Protein 4JE1 (pdb70)

Organism: Burkholderia cenocepacia (strain ATCC BAA-245 / DSM 16553 / LMG 16656 / NCTC 13227 / J2315 / CF5610) (NCBI:txid216591)

Foldseek 3Di:
DDDDDDDFDAAAEVNHGFDWAADADDFQDFADWDWWAWLVRHTDIVVNLAQAKEKEFFAADQQDQDDDPVLLVLQQLQLPDPRYEYEYEKQDDSVRVVRRNSCPPPVRHIYTHCPVVFCVNQNHNRQQTCDDPSHRMGAGKIWIAHNRRGTRDIDRDRYRPDDDPSVVRSVSVD/DAAAAVNHGFDWAADADDFQDFADWDFWAWLVRHTDILVNLAPAKEKEFFAQDLQDPDHPVVLLVLQQLQQPFPRYAYEYEKQDHSVSVCPRPSAPPHPRYIYTHPPVVFCVNQNSRRQQTCDDPSHRMGAGKIWIAGNRRGTQDIDRDRYRPDDDPSVVNSVSRD

Sequence (340 aa):
AHHHHHHMSKVTLGGNPIDLLAGTFPAVGAQAADFKLVGKDLADLSLASFAGKRKVLNIVVPSLDTPTCATSTRKFNEAASSSSLDNTVVIVVVSADLPFAATRFCTTEGLANVVTASTFRTGRAFANAYGVDVTSGPLNGLTARRAVVVLDAQQDKVIHAELVGEIKDEPNYDAALAALKSKVTLGGNPIDLAGTFPAVGAQAADFKLVGKDLADLSLASFAGKRKVLNIVPSLDTPTCCATSSTTRKFNEEAASSSLDDNTVVIVVSADLPFAATRFCTTEGLANVVTASTFRTGRAFANAYGVDVTSGPLNGLTARAVVVLDAQDKVIHAELVGEIKDEPNYYDAALAALK

B-factor: mean 12.32, std 7.04, range [5.53, 47.92]

CATH classification: 3.40.30.10

Structure (mmCIF, N/CA/C/O backbone):
data_4JE1
#
_entry.id   4JE1
#
_cell.length_a   38.910
_cell.length_b   44.290
_cell.length_c   53.080
_cell.angle_alpha   88.13
_cell.angle_beta   101.34
_cell.angle_gamma   115.10
#
_symmetry.space_group_name_H-M   'P 1'
#
loop_
_entity.id
_entity.type
_entity.pdbx_description
1 polymer 'Probable thiol peroxidase'
2 non-polymer 1,2-ETHANEDIOL
3 water water
#
loop_
_atom_site.group_PDB
_atom_site.id
_atom_site.type_symbol
_atom_site.label_atom_id
_atom_site.label_alt_id
_atom_site.label_comp_id
_atom_site.label_asym_id
_atom_site.label_entity_id
_atom_site.label_seq_id
_atom_site.pdbx_PDB_ins_code
_atom_site.Cartn_x
_atom_site.Cartn_y
_atom_site.Cartn_z
_atom_site.occupancy
_atom_site.B_iso_or_equiv
_atom_site.auth_seq_id
_atom_site.auth_comp_id
_atom_site.auth_asym_id
_atom_site.auth_atom_id
_atom_site.pdbx_PDB_model_num
ATOM 1 N N . ALA A 1 2 ? 13.693 -49.706 -42.513 1.00 25.29 -6 ALA A N 1
ATOM 2 C CA . ALA A 1 2 ? 12.493 -49.191 -41.795 1.00 23.30 -6 ALA A CA 1
ATOM 3 C C . ALA A 1 2 ? 12.350 -47.690 -41.990 1.00 22.13 -6 ALA A C 1
ATOM 4 O O . ALA A 1 2 ? 13.295 -47.007 -42.384 1.00 23.47 -6 ALA A O 1
ATOM 6 N N . HIS A 1 3 ? 11.161 -47.182 -41.691 1.00 20.45 -5 HIS A N 1
ATOM 7 C CA . HIS A 1 3 ? 10.917 -45.753 -41.735 1.00 19.70 -5 HIS A CA 1
ATOM 8 C C . HIS A 1 3 ? 11.266 -45.176 -40.381 1.00 19.29 -5 HIS A C 1
ATOM 9 O O . HIS A 1 3 ? 11.030 -45.821 -39.359 1.00 19.03 -5 HIS A O 1
ATOM 16 N N . HIS A 1 4 ? 11.838 -43.974 -40.395 1.00 19.33 -4 HIS A N 1
ATOM 17 C CA . HIS A 1 4 ? 12.201 -43.260 -39.180 1.00 20.10 -4 HIS A CA 1
ATOM 18 C C . HIS A 1 4 ? 11.438 -41.964 -39.132 1.00 20.57 -4 HIS A C 1
ATOM 19 O O . HIS A 1 4 ? 11.488 -41.177 -40.079 1.00 20.86 -4 HIS A O 1
ATOM 26 N N . HIS A 1 5 ? 10.731 -41.742 -38.032 1.00 20.81 -3 HIS A N 1
ATOM 27 C CA . HIS A 1 5 ? 9.973 -40.513 -37.875 1.00 21.77 -3 HIS A CA 1
ATOM 28 C C . HIS A 1 5 ? 10.926 -39.330 -37.850 1.00 22.22 -3 HIS A C 1
ATOM 29 O O . HIS A 1 5 ? 12.017 -39.423 -37.304 1.00 21.54 -3 HIS A O 1
ATOM 36 N N . HIS A 1 6 ? 10.504 -38.224 -38.457 1.00 22.81 -2 HIS A N 1
ATOM 37 C CA . HIS A 1 6 ? 11.276 -36.989 -38.407 1.00 24.23 -2 HIS A CA 1
ATOM 38 C C . HIS A 1 6 ? 11.305 -36.490 -36.971 1.00 27.00 -2 HIS A C 1
ATOM 39 O O . HIS A 1 6 ? 10.290 -36.512 -36.271 1.00 27.93 -2 HIS A O 1
ATOM 46 N N . HIS A 1 7 ? 12.481 -36.075 -36.524 1.00 29.80 -1 HIS A N 1
ATOM 47 C CA . HIS A 1 7 ? 12.645 -35.600 -35.157 1.00 33.41 -1 HIS A CA 1
ATOM 48 C C . HIS A 1 7 ? 11.925 -34.266 -34.975 1.00 35.30 -1 HIS A C 1
ATOM 49 O O . HIS A 1 7 ? 12.001 -33.394 -35.840 1.00 35.56 -1 HIS A O 1
ATOM 51 N N . HIS A 1 8 ? 11.206 -34.120 -33.863 1.00 37.51 0 HIS A N 1
ATOM 52 C CA . HIS A 1 8 ? 10.711 -32.811 -33.456 1.00 39.55 0 HIS A CA 1
ATOM 53 C C . HIS A 1 8 ? 11.936 -31.966 -33.135 1.00 41.24 0 HIS A C 1
ATOM 54 O O . HIS A 1 8 ? 12.910 -32.474 -32.567 1.00 42.79 0 HIS A O 1
ATOM 56 N N . MET A 1 9 ? 11.902 -30.689 -33.507 1.00 40.94 1 MET A N 1
ATOM 57 C CA . MET A 1 9 ? 13.056 -29.820 -33.303 1.00 41.92 1 MET A CA 1
ATOM 58 C C . MET A 1 9 ? 13.464 -29.832 -31.832 1.00 44.58 1 MET A C 1
ATOM 59 O O . MET A 1 9 ? 12.623 -29.693 -30.936 1.00 46.48 1 MET A O 1
ATOM 64 N N . SER A 1 10 ? 14.759 -30.017 -31.596 1.00 27.46 2 SER A N 1
ATOM 65 C CA . SER A 1 10 ? 15.307 -30.001 -30.248 1.00 25.64 2 SER A CA 1
ATOM 66 C C . SER A 1 10 ? 15.306 -28.568 -29.706 1.00 22.62 2 SER A C 1
ATOM 67 O O . SER A 1 10 ? 15.004 -27.623 -30.437 1.00 23.79 2 SER A O 1
ATOM 69 N N . LYS A 1 11 ? 15.628 -28.425 -28.423 1.00 19.17 3 LYS A N 1
ATOM 70 C CA . LYS A 1 11 ? 15.828 -27.114 -27.804 1.00 16.42 3 LYS A CA 1
ATOM 71 C C . LYS A 1 11 ? 16.838 -26.362 -28.654 1.00 13.69 3 LYS A C 1
ATOM 72 O O . LYS A 1 11 ? 17.759 -26.956 -29.199 1.00 13.85 3 LYS A O 1
ATOM 78 N N . VAL A 1 12 ? 16.632 -25.063 -28.801 1.00 11.04 4 VAL A N 1
ATOM 79 C CA . VAL A 1 12 ? 17.644 -24.173 -29.335 1.00 9.87 4 VAL A CA 1
ATOM 80 C C . VAL A 1 12 ? 18.872 -24.269 -28.435 1.00 8.96 4 VAL A C 1
ATOM 81 O O . VAL A 1 12 ? 18.769 -24.464 -27.220 1.00 8.68 4 VAL A O 1
ATOM 85 N N . THR A 1 13 ? 20.037 -24.115 -29.047 1.00 8.48 5 THR A N 1
ATOM 86 C CA . THR A 1 13 ? 21.274 -24.096 -28.317 1.00 8.13 5 THR A CA 1
ATOM 87 C C . THR A 1 13 ? 21.980 -22.740 -28.445 1.00 7.96 5 THR A C 1
ATOM 88 O O . THR A 1 13 ? 21.792 -22.012 -29.427 1.00 8.01 5 THR A O 1
ATOM 92 N N . LEU A 1 14 ? 22.796 -22.428 -27.437 1.00 7.75 6 LEU A N 1
ATOM 93 C CA . LEU A 1 14 ? 23.697 -21.289 -27.433 1.00 7.93 6 LEU A CA 1
ATOM 94 C C . LEU A 1 14 ? 25.098 -21.834 -27.240 1.00 8.09 6 LEU A C 1
ATOM 95 O O . LEU A 1 14 ? 25.418 -22.381 -26.186 1.00 7.93 6 LEU A O 1
ATOM 100 N N . GLY A 1 15 ? 25.933 -21.700 -28.248 1.00 8.46 7 GLY A N 1
ATOM 101 C CA . GLY A 1 15 ? 27.260 -22.314 -28.201 1.00 8.91 7 GLY A CA 1
ATOM 102 C C . GLY A 1 15 ? 27.219 -23.810 -27.941 1.00 8.94 7 GLY A C 1
ATOM 103 O O . GLY A 1 15 ? 28.104 -24.344 -27.288 1.00 9.55 7 GLY A O 1
ATOM 104 N N . GLY A 1 16 ? 26.179 -24.473 -28.450 1.00 8.58 8 GLY A N 1
ATOM 105 C CA . GLY A 1 16 ? 25.983 -25.906 -28.251 1.00 8.78 8 GLY A CA 1
ATOM 106 C C . GLY A 1 16 ? 25.207 -26.275 -26.997 1.00 8.29 8 GLY A C 1
ATOM 107 O O . GLY A 1 16 ? 24.852 -27.427 -26.804 1.00 8.79 8 GLY A O 1
ATOM 108 N N . ASN A 1 17 ? 24.954 -25.302 -26.123 1.00 7.73 9 ASN A N 1
ATOM 109 C CA . ASN A 1 17 ? 24.285 -25.542 -24.852 1.00 7.63 9 ASN A CA 1
ATOM 110 C C . ASN A 1 17 ? 22.782 -25.370 -24.976 1.00 7.31 9 ASN A C 1
ATOM 111 O O . ASN A 1 17 ? 22.331 -24.299 -25.378 1.00 7.06 9 ASN A O 1
ATOM 116 N N . PRO A 1 18 ? 21.987 -26.385 -24.620 1.00 7.47 10 PRO A N 1
ATOM 117 C CA . PRO A 1 18 ? 20.531 -26.160 -24.630 1.00 7.43 10 PRO A CA 1
ATOM 118 C C . PRO A 1 18 ? 20.107 -24.981 -23.764 1.00 7.44 10 PRO A C 1
ATOM 119 O O . PRO A 1 18 ? 20.653 -24.775 -22.683 1.00 7.71 10 PRO A O 1
ATOM 123 N N . ILE A 1 19 ? 19.134 -24.220 -24.266 1.00 7.38 11 ILE A N 1
ATOM 124 C CA . ILE A 1 19 ? 18.510 -23.116 -23.542 1.00 7.76 11 ILE A CA 1
ATOM 125 C C . ILE A 1 19 ? 17.003 -23.319 -23.549 1.00 8.14 11 ILE A C 1
ATOM 126 O O . ILE A 1 19 ? 16.465 -24.037 -24.376 1.00 8.10 11 ILE A O 1
ATOM 131 N N . ASP A 1 20 ? 16.332 -22.659 -22.628 1.00 8.45 12 ASP A N 1
ATOM 132 C CA . ASP A 1 20 ? 14.879 -22.771 -22.505 1.00 8.64 12 ASP A CA 1
ATOM 133 C C . ASP A 1 20 ? 14.203 -21.586 -23.199 1.00 8.43 12 ASP A C 1
ATOM 134 O O . ASP A 1 20 ? 14.583 -20.435 -22.992 1.00 8.04 12 ASP A O 1
ATOM 139 N N . LEU A 1 21 ? 13.196 -21.892 -24.011 1.00 8.57 13 LEU A N 1
ATOM 140 C CA A LEU A 1 21 ? 12.348 -20.899 -24.673 0.50 8.58 13 LEU A CA 1
ATOM 141 C CA B LEU A 1 21 ? 12.366 -20.883 -24.671 0.50 8.54 13 LEU A CA 1
ATOM 142 C C . LEU A 1 21 ? 10.921 -21.078 -24.232 1.00 8.76 13 LEU A C 1
ATOM 143 O O . LEU A 1 21 ? 10.442 -22.213 -24.164 1.00 9.60 13 LEU A O 1
ATOM 152 N N . ALA A 1 22 ? 10.230 -19.974 -23.974 1.00 8.55 14 ALA A N 1
ATOM 153 C CA . ALA A 1 22 ? 8.802 -19.996 -23.654 1.00 8.64 14 ALA A CA 1
ATOM 154 C C . ALA A 1 22 ? 7.975 -19.526 -24.850 1.00 8.67 14 ALA A C 1
ATOM 155 O O . ALA A 1 22 ? 8.435 -18.743 -25.692 1.00 8.38 14 ALA A O 1
ATOM 157 N N . GLY A 1 23 ? 6.730 -19.983 -24.890 1.00 9.01 15 GLY A N 1
ATOM 158 C CA . GLY A 1 23 ? 5.814 -19.667 -25.971 1.00 9.22 15 GLY A CA 1
ATOM 159 C C . GLY A 1 23 ? 5.909 -20.663 -27.113 1.00 9.56 15 GLY A C 1
ATOM 160 O O . GLY A 1 23 ? 6.790 -21.536 -27.143 1.00 9.90 15 GLY A O 1
ATOM 161 N N . THR A 1 24 ? 5.022 -20.504 -28.082 1.00 9.89 16 THR A N 1
ATOM 162 C CA . THR A 1 24 ? 4.943 -21.401 -29.224 1.00 10.32 16 THR A CA 1
ATOM 163 C C . THR A 1 24 ? 5.328 -20.649 -30.495 1.00 9.85 16 THR A C 1
ATOM 164 O O . THR A 1 24 ? 4.758 -19.619 -30.823 1.00 9.76 16 THR A O 1
ATOM 168 N N . PHE A 1 25 ? 6.332 -21.164 -31.189 1.00 9.51 17 PHE A N 1
ATOM 169 C CA . PHE A 1 25 ? 6.856 -20.544 -32.396 1.00 9.33 17 PHE A CA 1
ATOM 170 C C . PHE A 1 25 ? 5.824 -20.726 -33.500 1.00 9.81 17 PHE A C 1
ATOM 171 O O . PHE A 1 25 ? 5.247 -21.806 -33.603 1.00 10.38 17 PHE A O 1
ATOM 179 N N . PRO A 1 26 ? 5.596 -19.687 -34.324 1.00 9.93 18 PRO A N 1
ATOM 180 C CA . PRO A 1 26 ? 4.495 -19.787 -35.298 1.00 10.33 18 PRO A CA 1
ATOM 181 C C . PRO A 1 26 ? 4.772 -20.765 -36.427 1.00 10.47 18 PRO A C 1
ATOM 182 O O . PRO A 1 26 ? 5.920 -20.924 -36.837 1.00 10.21 18 PRO A O 1
ATOM 186 N N . ALA A 1 27 ? 3.712 -21.392 -36.929 1.00 10.88 19 ALA A N 1
ATOM 187 C CA . ALA A 1 27 ? 3.804 -22.266 -38.094 1.00 11.01 19 ALA A CA 1
ATOM 188 C C . ALA A 1 27 ? 3.373 -21.548 -39.358 1.00 10.97 19 ALA A C 1
ATOM 189 O O . ALA A 1 27 ? 2.524 -20.677 -39.328 1.00 10.77 19 ALA A O 1
ATOM 191 N N . VAL A 1 28 ? 3.945 -21.982 -40.473 1.00 11.09 20 VAL A N 1
ATOM 192 C CA . VAL A 1 28 ? 3.524 -21.508 -41.777 1.00 11.17 20 VAL A CA 1
ATOM 193 C C . VAL A 1 28 ? 2.018 -21.750 -41.918 1.00 11.49 20 VAL A C 1
ATOM 194 O O . VAL A 1 28 ? 1.514 -22.807 -41.546 1.00 11.74 20 VAL A O 1
ATOM 198 N N . GLY A 1 29 ? 1.320 -20.740 -42.421 1.00 11.61 21 GLY A N 1
ATOM 199 C CA . GLY A 1 29 ? -0.133 -20.764 -42.576 1.00 12.56 21 GLY A CA 1
ATOM 200 C C . GLY A 1 29 ? -0.912 -20.080 -41.473 1.00 13.38 21 GLY A C 1
ATOM 201 O O . GLY A 1 29 ? -2.090 -19.783 -41.659 1.00 14.49 21 GLY A O 1
ATOM 202 N N . ALA A 1 30 ? -0.284 -19.856 -40.327 1.00 13.51 22 ALA A N 1
ATOM 203 C CA . ALA A 1 30 ? -0.964 -19.216 -39.196 1.00 14.02 22 ALA A CA 1
ATOM 204 C C . ALA A 1 30 ? -1.022 -17.709 -39.388 1.00 14.11 22 ALA A C 1
ATOM 205 O O . ALA A 1 30 ? -0.184 -17.129 -40.072 1.00 13.53 22 ALA A O 1
ATOM 207 N N . GLN A 1 31 ? -1.993 -17.069 -38.746 1.00 14.51 23 GLN A N 1
ATOM 208 C CA . GLN A 1 31 ? -2.045 -15.620 -38.653 1.00 15.28 23 GLN A CA 1
ATOM 209 C C . GLN A 1 31 ? -1.046 -15.164 -37.605 1.00 14.35 23 GLN A C 1
ATOM 210 O O . GLN A 1 31 ? -1.004 -15.701 -36.501 1.00 15.14 23 GLN A O 1
ATOM 216 N N . ALA A 1 32 ? -0.238 -14.182 -37.970 1.00 13.29 24 ALA A N 1
ATOM 217 C CA . ALA A 1 32 ? 0.775 -13.648 -37.070 1.00 12.50 24 ALA A CA 1
ATOM 218 C C . ALA A 1 32 ? 0.150 -12.990 -35.848 1.00 11.95 24 ALA A C 1
ATOM 219 O O . ALA A 1 32 ? -0.851 -12.291 -35.964 1.00 12.29 24 ALA A O 1
ATOM 221 N N . ALA A 1 33 ? 0.749 -13.209 -34.679 1.00 11.25 25 ALA A N 1
ATOM 222 C CA . ALA A 1 33 ? 0.366 -12.482 -33.475 1.00 10.88 25 ALA A CA 1
ATOM 223 C C . ALA A 1 33 ? 0.742 -11.008 -33.604 1.00 10.50 25 ALA A C 1
ATOM 224 O O . ALA A 1 33 ? 1.819 -10.663 -34.109 1.00 10.11 25 ALA A O 1
ATOM 226 N N . ASP A 1 34 ? -0.105 -10.130 -33.089 1.00 10.51 26 ASP A N 1
ATOM 227 C CA . ASP A 1 34 ? 0.204 -8.716 -33.125 1.00 10.48 26 ASP A CA 1
ATOM 228 C C . ASP A 1 34 ? 1.123 -8.381 -31.959 1.00 10.04 26 ASP A C 1
ATOM 229 O O . ASP A 1 34 ? 1.429 -9.225 -31.109 1.00 10.13 26 ASP A O 1
ATOM 234 N N . PHE A 1 35 ? 1.558 -7.137 -31.929 1.00 9.54 27 PHE A N 1
ATOM 235 C CA . PHE A 1 35 ? 2.554 -6.685 -30.976 1.00 9.09 27 PHE A CA 1
ATOM 236 C C . PHE A 1 35 ? 2.488 -5.175 -30.848 1.00 8.89 27 PHE A C 1
ATOM 237 O O . PHE A 1 35 ? 1.864 -4.514 -31.669 1.00 9.07 27 PHE A O 1
ATOM 245 N N . LYS A 1 36 ? 3.144 -4.643 -29.833 1.00 8.63 28 LYS A N 1
ATOM 246 C CA . LYS A 1 36 ? 3.331 -3.207 -29.669 1.00 8.56 28 LYS A CA 1
ATOM 247 C C . LYS A 1 36 ? 4.808 -3.062 -29.343 1.00 8.12 28 LYS A C 1
ATOM 248 O O . LYS A 1 36 ? 5.237 -3.293 -28.206 1.00 8.54 28 LYS A O 1
ATOM 250 N N . LEU A 1 37 ? 5.587 -2.747 -30.370 1.00 7.62 29 LEU A N 1
ATOM 251 C CA . LEU A 1 37 ? 7.034 -2.606 -30.264 1.00 7.17 29 LEU A CA 1
ATOM 252 C C . LEU A 1 37 ? 7.391 -1.133 -30.372 1.00 7.05 29 LEU A C 1
ATOM 253 O O . LEU A 1 37 ? 6.554 -0.323 -30.737 1.00 7.31 29 LEU A O 1
ATOM 258 N N . VAL A 1 38 ? 8.625 -0.750 -30.074 1.00 6.76 30 VAL A N 1
ATOM 259 C CA . VAL A 1 38 ? 8.973 0.667 -30.047 1.00 6.82 30 VAL A CA 1
ATOM 260 C C . VAL A 1 38 ? 9.977 1.004 -31.137 1.00 6.93 30 VAL A C 1
ATOM 261 O O . VAL A 1 38 ? 11.047 0.399 -31.234 1.00 6.66 30 VAL A O 1
ATOM 265 N N . GLY A 1 39 ? 9.626 1.975 -31.970 1.00 7.38 31 GLY A N 1
ATOM 266 C CA . GLY A 1 39 ? 10.501 2.421 -33.041 1.00 7.83 31 GLY A CA 1
ATOM 267 C C . GLY A 1 39 ? 11.571 3.391 -32.587 1.00 8.52 31 GLY A C 1
ATOM 268 O O . GLY A 1 39 ? 11.643 3.792 -31.411 1.00 8.15 31 GLY A O 1
ATOM 269 N N . LYS A 1 40 ? 12.387 3.806 -33.557 1.00 9.78 32 LYS A N 1
ATOM 270 C CA . LYS A 1 40 ? 13.551 4.642 -33.271 1.00 11.19 32 LYS A CA 1
ATOM 271 C C . LYS A 1 40 ? 13.210 5.998 -32.666 1.00 11.74 32 LYS A C 1
ATOM 272 O O . LYS A 1 40 ? 14.079 6.617 -32.037 1.00 12.74 32 LYS A O 1
ATOM 278 N N . ASP A 1 41 ? 11.973 6.451 -32.854 1.00 11.77 33 ASP A N 1
ATOM 279 C CA . ASP A 1 41 ? 11.464 7.717 -32.315 1.00 12.48 33 ASP A CA 1
ATOM 280 C C . ASP A 1 41 ? 10.637 7.564 -31.024 1.00 11.77 33 ASP A C 1
ATOM 281 O O . ASP A 1 41 ? 9.975 8.501 -30.577 1.00 11.91 33 ASP A O 1
ATOM 286 N N . LEU A 1 42 ? 10.688 6.373 -30.432 1.00 10.61 34 LEU A N 1
ATOM 287 C CA . LEU A 1 42 ? 10.003 6.028 -29.178 1.00 10.27 34 LEU A CA 1
ATOM 288 C C . LEU A 1 42 ? 8.490 5.883 -29.313 1.00 10.01 34 LEU A C 1
ATOM 289 O O . LEU A 1 42 ? 7.793 5.737 -28.298 1.00 9.84 34 LEU A O 1
ATOM 294 N N . ALA A 1 43 ? 7.997 5.881 -30.551 1.00 10.08 35 ALA A N 1
ATOM 295 C CA . ALA A 1 43 ? 6.580 5.638 -30.812 1.00 10.11 35 ALA A CA 1
ATOM 296 C C . ALA A 1 43 ? 6.305 4.140 -30.930 1.00 9.87 35 ALA A C 1
ATOM 297 O O . ALA A 1 43 ? 7.201 3.360 -31.237 1.00 9.51 35 ALA A O 1
ATOM 299 N N . ASP A 1 44 ? 5.069 3.747 -30.676 1.00 9.89 36 ASP A N 1
ATOM 300 C CA . ASP A 1 44 ? 4.643 2.369 -30.824 1.00 10.12 36 ASP A CA 1
ATOM 301 C C . ASP A 1 44 ? 4.408 1.957 -32.281 1.00 9.99 36 ASP A C 1
ATOM 302 O O . ASP A 1 44 ? 3.917 2.738 -33.112 1.00 10.61 36 ASP A O 1
ATOM 307 N N . LEU A 1 45 ? 4.767 0.708 -32.558 1.00 9.50 37 LEU A N 1
ATOM 308 C CA . LEU A 1 45 ? 4.583 0.049 -33.839 1.00 9.65 37 LEU A CA 1
ATOM 309 C C . LEU A 1 45 ? 3.801 -1.233 -33.615 1.00 9.48 37 LEU A C 1
ATOM 310 O O . LEU A 1 45 ? 4.083 -1.982 -32.684 1.00 9.22 37 LEU A O 1
ATOM 315 N N . SER A 1 46 ? 2.856 -1.515 -34.504 1.00 9.50 38 SER A N 1
ATOM 316 C CA . SER A 1 46 ? 2.099 -2.773 -34.481 1.00 9.66 38 SER A CA 1
ATOM 317 C C . SER A 1 46 ? 1.926 -3.257 -35.907 1.00 9.66 38 SER A C 1
ATOM 318 O O . SER A 1 46 ? 2.402 -2.607 -36.835 1.00 9.37 38 SER A O 1
ATOM 321 N N . LEU A 1 47 ? 1.246 -4.388 -36.103 1.00 10.12 39 LEU A N 1
ATOM 322 C CA . LEU A 1 47 ? 1.020 -4.843 -37.479 1.00 10.36 39 LEU A CA 1
ATOM 323 C C . LEU A 1 47 ? 0.305 -3.783 -38.323 1.00 10.53 39 LEU A C 1
ATOM 324 O O . LEU A 1 47 ? 0.601 -3.630 -39.515 1.00 10.44 39 LEU A O 1
ATOM 329 N N . ALA A 1 48 ? -0.596 -3.022 -37.703 1.00 10.76 40 ALA A N 1
ATOM 330 C CA . ALA A 1 48 ? -1.324 -1.966 -38.407 1.00 11.14 40 ALA A CA 1
ATOM 331 C C . ALA A 1 48 ? -0.422 -0.872 -38.988 1.00 11.39 40 ALA A C 1
ATOM 332 O O . ALA A 1 48 ? -0.807 -0.188 -39.925 1.00 11.87 40 ALA A O 1
ATOM 334 N N . SER A 1 49 ? 0.759 -0.697 -38.410 1.00 11.18 41 SER A N 1
ATOM 335 C CA . SER A 1 49 ? 1.724 0.304 -38.878 1.00 11.44 41 SER A CA 1
ATOM 336 C C . SER A 1 49 ? 2.228 -0.023 -40.280 1.00 11.79 41 SER A C 1
ATOM 337 O O . SER A 1 49 ? 2.762 0.848 -40.950 1.00 12.59 41 SER A O 1
ATOM 340 N N . PHE A 1 50 ? 2.067 -1.282 -40.694 1.00 11.99 42 PHE A N 1
ATOM 341 C CA . PHE A 1 50 ? 2.632 -1.816 -41.938 1.00 12.32 42 PHE A CA 1
ATOM 342 C C . PHE A 1 50 ? 1.534 -2.474 -42.785 1.00 11.83 42 PHE A C 1
ATOM 343 O O . PHE A 1 50 ? 1.766 -3.439 -43.508 1.00 11.15 42 PHE A O 1
ATOM 351 N N . ALA A 1 51 ? 0.322 -1.930 -42.695 1.00 11.70 43 ALA A N 1
ATOM 352 C CA . ALA A 1 51 ? -0.863 -2.584 -43.257 1.00 11.51 43 ALA A CA 1
ATOM 353 C C . ALA A 1 51 ? -0.686 -2.848 -44.759 1.00 11.07 43 ALA A C 1
ATOM 354 O O . ALA A 1 51 ? -0.316 -1.954 -45.524 1.00 10.96 43 ALA A O 1
ATOM 356 N N . GLY A 1 52 ? -0.937 -4.084 -45.177 1.00 10.72 44 GLY A N 1
ATOM 357 C CA . GLY A 1 52 ? -0.882 -4.448 -46.581 1.00 10.56 44 GLY A CA 1
ATOM 358 C C . GLY A 1 52 ? 0.490 -4.778 -47.142 1.00 10.32 44 GLY A C 1
ATOM 359 O O . GLY A 1 52 ? 0.597 -5.211 -48.278 1.00 9.97 44 GLY A O 1
ATOM 360 N N . LYS A 1 53 ? 1.533 -4.564 -46.348 1.00 10.28 45 LYS A N 1
ATOM 361 C CA . LYS A 1 53 ? 2.894 -4.912 -46.766 1.00 10.56 45 LYS A CA 1
ATOM 362 C C . LYS A 1 53 ? 3.223 -6.347 -46.406 1.00 10.08 45 LYS A C 1
ATOM 363 O O . LYS A 1 53 ? 2.722 -6.886 -45.408 1.00 9.96 45 LYS A O 1
ATOM 369 N N . ARG A 1 54 ? 4.079 -6.964 -47.198 1.00 9.78 46 ARG A N 1
ATOM 370 C CA . ARG A 1 54 ? 4.777 -8.147 -46.721 1.00 9.71 46 ARG A CA 1
ATOM 371 C C . ARG A 1 54 ? 5.760 -7.666 -45.659 1.00 9.36 46 ARG A C 1
ATOM 372 O O . ARG A 1 54 ? 6.344 -6.589 -45.770 1.00 9.10 46 ARG A O 1
ATOM 380 N N . LYS A 1 55 ? 5.955 -8.488 -44.637 1.00 9.20 47 LYS A N 1
ATOM 381 C CA . LYS A 1 55 ? 6.825 -8.132 -43.504 1.00 9.31 47 LYS A CA 1
ATOM 382 C C . LYS A 1 55 ? 7.848 -9.211 -43.230 1.00 8.78 47 LYS A C 1
ATOM 383 O O . LYS A 1 55 ? 7.508 -10.388 -43.192 1.00 9.28 47 LYS A O 1
ATOM 389 N N . VAL A 1 56 ? 9.104 -8.814 -43.051 1.00 8.03 48 VAL A N 1
ATOM 390 C CA . VAL A 1 56 ? 10.131 -9.725 -42.567 1.00 7.73 48 VAL A CA 1
ATOM 391 C C . VAL A 1 56 ? 10.411 -9.330 -41.151 1.00 7.50 48 VAL A C 1
ATOM 392 O O . VAL A 1 56 ? 10.869 -8.206 -40.902 1.00 7.45 48 VAL A O 1
ATOM 396 N N . LEU A 1 57 ? 10.125 -10.235 -40.217 1.00 7.38 49 LEU A N 1
ATOM 397 C CA . LEU A 1 57 ? 10.504 -10.038 -38.806 1.00 7.46 49 LEU A CA 1
ATOM 398 C C . LEU A 1 57 ? 11.832 -10.749 -38.597 1.00 7.17 49 LEU A C 1
ATOM 399 O O . LEU A 1 57 ? 11.913 -11.990 -38.581 1.00 7.05 49 LEU A O 1
ATOM 404 N N . ASN A 1 58 ? 12.890 -9.964 -38.497 1.00 6.99 50 ASN A N 1
ATOM 405 C CA . ASN A 1 58 ? 14.243 -10.462 -38.302 1.00 7.11 50 ASN A CA 1
ATOM 406 C C . ASN A 1 58 ? 14.512 -10.292 -36.811 1.00 6.73 50 ASN A C 1
ATOM 407 O O . ASN A 1 58 ? 14.719 -9.165 -36.330 1.00 6.69 50 ASN A O 1
ATOM 412 N N . ILE A 1 59 ? 14.414 -11.394 -36.072 1.00 6.38 51 ILE A N 1
ATOM 413 C CA . ILE A 1 59 ? 14.376 -11.386 -34.596 1.00 6.27 51 ILE A CA 1
ATOM 414 C C . ILE A 1 59 ? 15.731 -11.809 -34.061 1.00 6.22 51 ILE A C 1
ATOM 415 O O . ILE A 1 59 ? 16.251 -12.872 -34.424 1.00 6.13 51 ILE A O 1
ATOM 420 N N . VAL A 1 60 ? 16.341 -10.959 -33.242 1.00 6.31 52 VAL A N 1
ATOM 421 C CA A VAL A 1 60 ? 17.748 -11.056 -32.905 0.50 6.39 52 VAL A CA 1
ATOM 422 C CA B VAL A 1 60 ? 17.724 -11.192 -32.840 0.50 6.52 52 VAL A CA 1
ATOM 423 C C . VAL A 1 60 ? 17.960 -10.860 -31.393 1.00 6.47 52 VAL A C 1
ATOM 424 O O . VAL A 1 60 ? 17.382 -9.940 -30.841 1.00 6.50 52 VAL A O 1
ATOM 431 N N . PRO A 1 61 ? 18.825 -11.654 -30.727 1.00 6.55 53 PRO A N 1
ATOM 432 C CA . PRO A 1 61 ? 19.063 -11.362 -29.295 1.00 6.62 53 PRO A CA 1
ATOM 433 C C . PRO A 1 61 ? 19.514 -9.929 -29.032 1.00 6.69 53 PRO A C 1
ATOM 434 O O . PRO A 1 61 ? 18.957 -9.246 -28.170 1.00 6.64 53 PRO A O 1
ATOM 438 N N . SER A 1 62 ? 20.503 -9.484 -29.787 1.00 6.87 54 SER A N 1
ATOM 439 C CA . SER A 1 62 ? 20.869 -8.070 -29.764 1.00 7.08 54 SER A CA 1
ATOM 440 C C . SER A 1 62 ? 21.499 -7.658 -31.073 1.00 7.41 54 SER A C 1
ATOM 441 O O . SER A 1 62 ? 22.260 -8.421 -31.673 1.00 7.64 54 SER A O 1
ATOM 444 N N . LEU A 1 63 ? 21.153 -6.459 -31.509 1.00 7.72 55 LEU A N 1
ATOM 445 C CA . LEU A 1 63 ? 21.720 -5.818 -32.693 1.00 8.23 55 LEU A CA 1
ATOM 446 C C . LEU A 1 63 ? 22.922 -4.945 -32.359 1.00 8.49 55 LEU A C 1
ATOM 447 O O . LEU A 1 63 ? 23.588 -4.435 -33.254 1.00 8.42 55 LEU A O 1
ATOM 452 N N . ASP A 1 64 ? 23.199 -4.769 -31.077 1.00 8.76 56 ASP A N 1
ATOM 453 C CA . ASP A 1 64 ? 24.175 -3.787 -30.600 1.00 9.46 56 ASP A CA 1
ATOM 454 C C . ASP A 1 64 ? 25.517 -4.472 -30.490 1.00 10.55 56 ASP A C 1
ATOM 455 O O . ASP A 1 64 ? 25.951 -4.880 -29.422 1.00 10.48 56 ASP A O 1
ATOM 460 N N . THR A 1 65 ? 26.163 -4.572 -31.641 1.00 12.51 57 THR A N 1
ATOM 461 C CA . THR A 1 65 ? 27.485 -5.169 -31.778 1.00 14.27 57 THR A CA 1
ATOM 462 C C . THR A 1 65 ? 28.213 -4.394 -32.870 1.00 15.41 57 THR A C 1
ATOM 463 O O . THR A 1 65 ? 27.576 -3.910 -33.810 1.00 15.81 57 THR A O 1
ATOM 467 N N . PRO A 1 66 ? 29.545 -4.268 -32.757 1.00 17.14 58 PRO A N 1
ATOM 468 C CA . PRO A 1 66 ? 30.282 -3.508 -33.766 1.00 17.95 58 PRO A CA 1
ATOM 469 C C . PRO A 1 66 ? 30.630 -4.296 -35.030 1.00 18.23 58 PRO A C 1
ATOM 470 O O . PRO A 1 66 ? 31.028 -3.698 -36.039 1.00 19.12 58 PRO A O 1
ATOM 474 N N . THR A 1 67 ? 30.467 -5.612 -34.981 1.00 17.93 59 THR A N 1
ATOM 475 C CA . THR A 1 67 ? 30.807 -6.463 -36.116 1.00 17.98 59 THR A CA 1
ATOM 476 C C . THR A 1 67 ? 29.664 -7.422 -36.393 1.00 17.24 59 THR A C 1
ATOM 477 O O . THR A 1 67 ? 29.034 -7.937 -35.462 1.00 17.17 59 THR A O 1
ATOM 481 N N . CYS A 1 68 ? 29.410 -7.675 -37.673 1.00 16.59 60 CYS A N 1
ATOM 482 C CA . CYS A 1 68 ? 28.281 -8.503 -38.060 1.00 16.06 60 CYS A CA 1
ATOM 483 C C . CYS A 1 68 ? 28.472 -9.123 -39.424 1.00 16.44 60 CYS A C 1
ATOM 484 O O . CYS A 1 68 ? 29.346 -8.714 -40.206 1.00 16.97 60 CYS A O 1
ATOM 487 N N . ALA A 1 69 ? 27.624 -10.114 -39.693 1.00 16.66 61 ALA A N 1
ATOM 488 C CA . ALA A 1 69 ? 27.693 -10.885 -40.928 1.00 16.78 61 ALA A CA 1
ATOM 489 C C . ALA A 1 69 ? 27.272 -10.049 -42.130 1.00 16.62 61 ALA A C 1
ATOM 490 O O . ALA A 1 69 ? 26.234 -9.413 -42.129 1.00 15.29 61 ALA A O 1
ATOM 492 N N . THR A 1 70 ? 28.102 -10.045 -43.159 1.00 16.38 62 THR A N 1
ATOM 493 C CA . THR A 1 70 ? 27.737 -9.438 -44.419 1.00 16.84 62 THR A CA 1
ATOM 494 C C . THR A 1 70 ? 26.434 -10.044 -44.971 1.00 15.62 62 THR A C 1
ATOM 495 O O . THR A 1 70 ? 25.608 -9.321 -45.531 1.00 15.08 62 THR A O 1
ATOM 499 N N . SER A 1 71 ? 26.239 -11.351 -44.792 1.00 14.80 63 SER A N 1
ATOM 500 C CA . SER A 1 71 ? 25.033 -11.997 -45.310 1.00 13.99 63 SER A CA 1
ATOM 501 C C . SER A 1 71 ? 23.768 -11.396 -44.690 1.00 12.82 63 SER A C 1
ATOM 502 O O . SER A 1 71 ? 22.755 -11.245 -45.367 1.00 12.05 63 SER A O 1
ATOM 505 N N . THR A 1 72 ? 23.833 -11.029 -43.416 1.00 12.05 64 THR A N 1
ATOM 506 C CA . THR A 1 72 ? 22.688 -10.399 -42.761 1.00 11.56 64 THR A CA 1
ATOM 507 C C . THR A 1 72 ? 22.381 -9.046 -43.389 1.00 11.09 64 THR A C 1
ATOM 508 O O . THR A 1 72 ? 21.231 -8.736 -43.690 1.00 10.73 64 THR A O 1
ATOM 512 N N . ARG A 1 73 ? 23.411 -8.214 -43.575 1.00 10.97 65 ARG A N 1
ATOM 513 C CA . ARG A 1 73 ? 23.215 -6.913 -44.200 1.00 10.95 65 ARG A CA 1
ATOM 514 C C . ARG A 1 73 ? 22.694 -7.047 -45.623 1.00 10.86 65 ARG A C 1
ATOM 515 O O . ARG A 1 73 ? 21.822 -6.280 -46.035 1.00 10.71 65 ARG A O 1
ATOM 523 N N . LYS A 1 74 ? 23.245 -7.984 -46.395 1.00 11.22 66 LYS A N 1
ATOM 524 C CA . LYS A 1 74 ? 22.787 -8.165 -47.762 1.00 11.58 66 LYS A CA 1
ATOM 525 C C . LYS A 1 74 ? 21.316 -8.590 -47.787 1.00 10.29 66 LYS A C 1
ATOM 526 O O . LYS A 1 74 ? 20.561 -8.154 -48.650 1.00 10.14 66 LYS A O 1
ATOM 532 N N . PHE A 1 75 ? 20.933 -9.456 -46.846 1.00 9.62 67 PHE A N 1
ATOM 533 C CA . PHE A 1 75 ? 19.541 -9.878 -46.720 1.00 8.99 67 PHE A CA 1
ATOM 534 C C . PHE A 1 75 ? 18.633 -8.716 -46.353 1.00 8.57 67 PHE A C 1
ATOM 535 O O . PHE A 1 75 ? 17.602 -8.516 -46.972 1.00 8.20 67 PHE A O 1
ATOM 543 N N . ASN A 1 76 ? 19.026 -7.948 -45.340 1.00 8.29 68 ASN A N 1
ATOM 544 C CA . ASN A 1 76 ? 18.216 -6.802 -44.939 1.00 8.26 68 ASN A CA 1
ATOM 545 C C . ASN A 1 76 ? 18.023 -5.823 -46.089 1.00 8.62 68 ASN A C 1
ATOM 546 O O . ASN A 1 76 ? 16.920 -5.337 -46.312 1.00 8.62 68 ASN A O 1
ATOM 551 N N . GLU A 1 77 ? 19.105 -5.547 -46.823 1.00 9.09 69 GLU A N 1
ATOM 552 C CA . GLU A 1 77 ? 19.031 -4.687 -47.992 1.00 9.87 69 GLU A CA 1
ATOM 553 C C . GLU A 1 77 ? 18.144 -5.272 -49.085 1.00 9.78 69 GLU A C 1
ATOM 554 O O . GLU A 1 77 ? 17.286 -4.583 -49.624 1.00 9.80 69 GLU A O 1
ATOM 560 N N . ALA A 1 78 ? 18.359 -6.544 -49.412 1.00 9.87 70 ALA A N 1
ATOM 561 C CA . ALA A 1 78 ? 17.631 -7.169 -50.524 1.00 10.23 70 ALA A CA 1
ATOM 562 C C . ALA A 1 78 ? 16.136 -7.244 -50.229 1.00 10.48 70 ALA A C 1
ATOM 563 O O . ALA A 1 78 ? 15.317 -6.906 -51.089 1.00 11.16 70 ALA A O 1
ATOM 565 N N . ALA A 1 79 ? 15.770 -7.659 -49.016 1.00 10.54 71 ALA A N 1
ATOM 566 C CA . ALA A 1 79 ? 14.364 -7.784 -48.682 1.00 10.74 71 ALA A CA 1
ATOM 567 C C . ALA A 1 79 ? 13.703 -6.413 -48.645 1.00 11.52 71 ALA A C 1
ATOM 568 O O . ALA A 1 79 ? 12.593 -6.237 -49.129 1.00 11.77 71 ALA A O 1
ATOM 570 N N . SER A 1 80 ? 14.394 -5.433 -48.070 1.00 12.16 72 SER A N 1
ATOM 571 C CA A SER A 1 80 ? 13.838 -4.090 -47.972 0.50 12.99 72 SER A CA 1
ATOM 572 C CA B SER A 1 80 ? 13.875 -4.063 -48.002 0.50 13.14 72 SER A CA 1
ATOM 573 C C . SER A 1 80 ? 13.694 -3.441 -49.362 1.00 13.85 72 SER A C 1
ATOM 574 O O . SER A 1 80 ? 12.850 -2.559 -49.525 1.00 15.26 72 SER A O 1
ATOM 579 N N A SER A 1 81 ? 14.486 -3.888 -50.336 0.50 14.42 73 SER A N 1
ATOM 580 N N B SER A 1 81 ? 14.467 -3.896 -50.347 0.50 14.52 73 SER A N 1
ATOM 581 C CA A SER A 1 81 ? 14.421 -3.366 -51.704 0.50 15.13 73 SER A CA 1
ATOM 582 C CA B SER A 1 81 ? 14.411 -3.360 -51.712 0.50 15.27 73 SER A CA 1
ATOM 583 C C A SER A 1 81 ? 13.240 -3.913 -52.503 0.50 15.57 73 SER A C 1
ATOM 584 C C B SER A 1 81 ? 13.340 -4.010 -52.593 0.50 15.62 73 SER A C 1
ATOM 585 O O A SER A 1 81 ? 12.815 -3.276 -53.472 0.50 15.81 73 SER A O 1
ATOM 586 O O B SER A 1 81 ? 13.108 -3.565 -53.720 0.50 15.67 73 SER A O 1
ATOM 591 N N . LEU A 1 82 ? 12.712 -5.074 -52.104 1.00 15.63 74 LEU A N 1
ATOM 592 C CA . LEU A 1 82 ? 11.641 -5.739 -52.843 1.00 16.30 74 LEU A CA 1
ATOM 593 C C . LEU A 1 82 ? 10.350 -4.946 -52.777 1.00 16.25 74 LEU A C 1
ATOM 594 O O . LEU A 1 82 ? 10.118 -4.177 -51.842 1.00 16.85 74 LEU A O 1
ATOM 599 N N . ASP A 1 83 ? 9.511 -5.128 -53.792 1.00 16.47 75 ASP A N 1
ATOM 600 C CA . ASP A 1 83 ? 8.236 -4.440 -53.847 1.00 16.39 75 ASP A CA 1
ATOM 601 C C . ASP A 1 83 ? 7.374 -4.771 -52.625 1.00 14.28 75 ASP A C 1
ATOM 602 O O . ASP A 1 83 ? 7.269 -5.928 -52.232 1.00 14.07 75 ASP A O 1
ATOM 607 N N . ASN A 1 84 ? 6.770 -3.733 -52.050 1.00 12.83 76 ASN A N 1
ATOM 608 C CA . ASN A 1 84 ? 5.804 -3.901 -50.976 1.00 11.91 76 ASN A CA 1
ATOM 609 C C . ASN A 1 84 ? 6.289 -4.810 -49.844 1.00 10.94 76 ASN A C 1
ATOM 610 O O . ASN A 1 84 ? 5.580 -5.729 -49.428 1.00 10.28 76 ASN A O 1
ATOM 615 N N . THR A 1 85 ? 7.473 -4.512 -49.333 1.00 10.43 77 THR A N 1
ATOM 616 C CA . THR A 1 85 ? 8.083 -5.300 -48.278 1.00 10.24 77 THR A CA 1
ATOM 617 C C . THR A 1 85 ? 8.747 -4.356 -47.304 1.00 9.79 77 THR A C 1
ATOM 618 O O . THR A 1 85 ? 9.416 -3.424 -47.719 1.00 10.49 77 THR A O 1
ATOM 622 N N . VAL A 1 86 ? 8.580 -4.643 -46.010 1.00 8.88 78 VAL A N 1
ATOM 623 C CA . VAL A 1 86 ? 9.279 -3.951 -44.935 1.00 8.41 78 VAL A CA 1
ATOM 624 C C . VAL A 1 86 ? 10.014 -4.982 -44.110 1.00 7.77 78 VAL A C 1
ATOM 625 O O . VAL A 1 86 ? 9.461 -6.048 -43.805 1.00 7.68 78 VAL A O 1
ATOM 629 N N . VAL A 1 87 ? 11.258 -4.659 -43.766 1.00 7.27 79 VAL A N 1
ATOM 630 C CA . VAL A 1 87 ? 12.064 -5.473 -42.851 1.00 6.89 79 VAL A CA 1
ATOM 631 C C . VAL A 1 87 ? 12.030 -4.797 -41.480 1.00 6.66 79 VAL A C 1
ATOM 632 O O . VAL A 1 87 ? 12.344 -3.624 -41.348 1.00 6.65 79 VAL A O 1
ATOM 636 N N . ILE A 1 88 ? 11.561 -5.554 -40.500 1.00 6.36 80 ILE A N 1
ATOM 637 C CA . ILE A 1 88 ? 11.442 -5.097 -39.123 1.00 6.32 80 ILE A CA 1
ATOM 638 C C . ILE A 1 88 ? 12.397 -5.930 -38.290 1.00 6.10 80 ILE A C 1
ATOM 639 O O . ILE A 1 88 ? 12.253 -7.152 -38.197 1.00 6.14 80 ILE A O 1
ATOM 644 N N . VAL A 1 89 ? 13.381 -5.268 -37.691 1.00 5.97 81 VAL A N 1
ATOM 645 C CA A VAL A 1 89 ? 14.357 -5.954 -36.893 0.50 5.90 81 VAL A CA 1
ATOM 646 C CA B VAL A 1 89 ? 14.391 -5.962 -36.868 0.50 5.87 81 VAL A CA 1
ATOM 647 C C . VAL A 1 89 ? 13.981 -5.805 -35.420 1.00 5.79 81 VAL A C 1
ATOM 648 O O . VAL A 1 89 ? 13.916 -4.701 -34.896 1.00 5.83 81 VAL A O 1
ATOM 655 N N . VAL A 1 90 ? 13.686 -6.928 -34.788 1.00 5.64 82 VAL A N 1
ATOM 656 C CA . VAL A 1 90 ? 13.074 -6.978 -33.475 1.00 5.60 82 VAL A CA 1
ATOM 657 C C . VAL A 1 90 ? 14.085 -7.464 -32.465 1.00 5.58 82 VAL A C 1
ATOM 658 O O . VAL A 1 90 ? 14.706 -8.525 -32.648 1.00 5.58 82 VAL A O 1
ATOM 662 N N . SER A 1 91 ? 14.270 -6.701 -31.397 1.00 5.60 83 SER A N 1
ATOM 663 C CA . SER A 1 91 ? 15.156 -7.105 -30.315 1.00 5.60 83 SER A CA 1
ATOM 664 C C . SER A 1 91 ? 14.803 -6.329 -29.063 1.00 5.62 83 SER A C 1
ATOM 665 O O . SER A 1 91 ? 13.976 -5.415 -29.089 1.00 5.63 83 SER A O 1
ATOM 668 N N . ALA A 1 92 ? 15.495 -6.668 -27.984 1.00 5.64 84 ALA A N 1
ATOM 669 C CA . ALA A 1 92 ? 15.352 -5.992 -26.693 1.00 5.67 84 ALA A CA 1
ATOM 670 C C . ALA A 1 92 ? 16.148 -4.693 -26.608 1.00 5.71 84 ALA A C 1
ATOM 671 O O . ALA A 1 92 ? 16.022 -3.948 -25.647 1.00 5.74 84 ALA A O 1
ATOM 673 N N . ASP A 1 93 ? 16.990 -4.431 -27.599 1.00 5.74 85 ASP A N 1
ATOM 674 C CA . ASP A 1 93 ? 17.823 -3.228 -27.567 1.00 5.90 85 ASP A CA 1
ATOM 675 C C . ASP A 1 93 ? 16.941 -1.997 -27.494 1.00 5.99 85 ASP A C 1
ATOM 676 O O . ASP A 1 93 ? 15.923 -1.896 -28.186 1.00 5.95 85 ASP A O 1
ATOM 681 N N . LEU A 1 94 ? 17.315 -1.023 -26.685 1.00 6.19 86 LEU A N 1
ATOM 682 C CA . LEU A 1 94 ? 16.575 0.226 -26.680 1.00 6.40 86 LEU A CA 1
ATOM 683 C C . LEU A 1 94 ? 16.786 0.960 -27.991 1.00 6.76 86 LEU A C 1
ATOM 684 O O . LEU A 1 94 ? 17.830 0.823 -28.628 1.00 6.88 86 LEU A O 1
ATOM 689 N N . PRO A 1 95 ? 15.810 1.801 -28.376 1.00 7.29 87 PRO A N 1
ATOM 690 C CA . PRO A 1 95 ? 15.962 2.601 -29.577 1.00 7.85 87 PRO A CA 1
ATOM 691 C C . PRO A 1 95 ? 17.204 3.494 -29.535 1.00 8.60 87 PRO A C 1
ATOM 692 O O . PRO A 1 95 ? 17.770 3.798 -30.587 1.00 9.00 87 PRO A O 1
ATOM 696 N N . PHE A 1 96 ? 17.648 3.865 -28.342 1.00 9.31 88 PHE A N 1
ATOM 697 C CA . PHE A 1 96 ? 18.839 4.695 -28.171 1.00 10.37 88 PHE A CA 1
ATOM 698 C C . PHE A 1 96 ? 20.072 4.035 -28.776 1.00 10.94 88 PHE A C 1
ATOM 699 O O . PHE A 1 96 ? 21.005 4.740 -29.220 1.00 12.24 88 PHE A O 1
ATOM 707 N N . ALA A 1 97 ? 20.100 2.704 -28.805 1.00 11.13 89 ALA A N 1
ATOM 708 C CA . ALA A 1 97 ? 21.275 1.966 -29.292 1.00 11.84 89 ALA A CA 1
ATOM 709 C C . ALA A 1 97 ? 21.335 1.832 -30.799 1.00 13.14 89 ALA A C 1
ATOM 710 O O . ALA A 1 97 ? 22.347 1.344 -31.316 1.00 13.00 89 ALA A O 1
ATOM 712 N N . ALA A 1 98 ? 20.275 2.220 -31.504 1.00 14.16 90 ALA A N 1
ATOM 713 C CA . ALA A 1 98 ? 20.171 1.905 -32.948 1.00 15.56 90 ALA A CA 1
ATOM 714 C C . ALA A 1 98 ? 21.301 2.523 -33.773 1.00 16.64 90 ALA A C 1
ATOM 715 O O . ALA A 1 98 ? 21.670 1.983 -34.828 1.00 16.98 90 ALA A O 1
ATOM 717 N N . THR A 1 99 ? 21.880 3.615 -33.288 1.00 17.46 91 THR A N 1
ATOM 718 C CA . THR A 1 99 ? 23.054 4.216 -33.918 1.00 18.19 91 THR A CA 1
ATOM 719 C C . THR A 1 99 ? 24.222 3.230 -34.082 1.00 17.91 91 THR A C 1
ATOM 720 O O . THR A 1 99 ? 25.048 3.397 -34.985 1.00 19.85 91 THR A O 1
ATOM 722 N N . ARG A 1 100 ? 24.289 2.220 -33.212 1.00 16.18 92 ARG A N 1
ATOM 723 C CA . ARG A 1 100 ? 25.344 1.208 -33.229 1.00 15.18 92 ARG A CA 1
ATOM 724 C C . ARG A 1 100 ? 24.936 -0.118 -33.887 1.00 14.54 92 ARG A C 1
ATOM 725 O O . ARG A 1 100 ? 25.698 -1.085 -33.816 1.00 16.32 92 ARG A O 1
ATOM 733 N N . PHE A 1 101 ? 23.764 -0.197 -34.516 1.00 13.18 93 PHE A N 1
ATOM 734 C CA . PHE A 1 101 ? 23.325 -1.481 -35.057 1.00 12.51 93 PHE A CA 1
ATOM 735 C C . PHE A 1 101 ? 24.067 -1.821 -36.344 1.00 12.02 93 PHE A C 1
ATOM 736 O O . PHE A 1 101 ? 23.781 -1.272 -37.422 1.00 11.66 93 PHE A O 1
ATOM 744 N N . CYS A 1 102 ? 25.000 -2.753 -36.217 1.00 11.78 94 CYS A N 1
ATOM 745 C CA . CYS A 1 102 ? 25.849 -3.157 -37.322 1.00 12.17 94 CYS A CA 1
ATOM 746 C C . CYS A 1 102 ? 25.068 -3.615 -38.558 1.00 11.10 94 CYS A C 1
ATOM 747 O O . CYS A 1 102 ? 25.412 -3.264 -39.690 1.00 10.74 94 CYS A O 1
ATOM 750 N N . THR A 1 103 ? 23.999 -4.372 -38.336 1.00 10.50 95 THR A N 1
ATOM 751 C CA . THR A 1 103 ? 23.267 -4.995 -39.430 1.00 10.49 95 THR A CA 1
ATOM 752 C C . THR A 1 103 ? 22.260 -4.092 -40.116 1.00 10.67 95 THR A C 1
ATOM 753 O O . THR A 1 103 ? 21.682 -4.495 -41.134 1.00 10.37 95 THR A O 1
ATOM 757 N N . THR A 1 104 ? 22.022 -2.901 -39.574 1.00 11.42 96 THR A N 1
ATOM 758 C CA . THR A 1 104 ? 21.064 -1.970 -40.175 1.00 12.45 96 THR A CA 1
ATOM 759 C C . THR A 1 104 ? 21.690 -0.653 -40.615 1.00 13.44 96 THR A C 1
ATOM 760 O O . THR A 1 104 ? 21.024 0.140 -41.262 1.00 13.59 96 THR A O 1
ATOM 764 N N . GLU A 1 105 ? 22.961 -0.442 -40.270 1.00 14.52 97 GLU A N 1
ATOM 765 C CA . GLU A 1 105 ? 23.707 0.758 -40.663 1.00 15.04 97 GLU A CA 1
ATOM 766 C C . GLU A 1 105 ? 23.563 1.026 -42.144 1.00 14.21 97 GLU A C 1
ATOM 767 O O . GLU A 1 105 ? 23.796 0.143 -42.950 1.00 13.98 97 GLU A O 1
ATOM 773 N N . GLY A 1 106 ? 23.188 2.258 -42.503 1.00 13.69 98 GLY A N 1
ATOM 774 C CA . GLY A 1 106 ? 23.097 2.674 -43.905 1.00 13.10 98 GLY A CA 1
ATOM 775 C C . GLY A 1 106 ? 21.916 2.100 -44.667 1.00 12.44 98 GLY A C 1
ATOM 776 O O . GLY A 1 106 ? 21.815 2.276 -45.872 1.00 11.87 98 GLY A O 1
ATOM 777 N N . LEU A 1 107 ? 21.002 1.422 -43.968 1.00 11.88 99 LEU A N 1
ATOM 778 C CA . LEU A 1 107 ? 19.826 0.842 -44.611 1.00 12.03 99 LEU A CA 1
ATOM 779 C C . LEU A 1 107 ? 18.606 1.527 -44.036 1.00 12.40 99 LEU A C 1
ATOM 780 O O . LEU A 1 107 ? 17.971 1.041 -43.112 1.00 12.01 99 LEU A O 1
ATOM 785 N N . ALA A 1 108 ? 18.287 2.682 -44.599 1.00 13.20 100 ALA A N 1
ATOM 786 C CA . ALA A 1 108 ? 17.324 3.612 -44.017 1.00 13.75 100 ALA A CA 1
ATOM 787 C C . ALA A 1 108 ? 15.895 3.073 -43.946 1.00 13.85 100 ALA A C 1
ATOM 788 O O . ALA A 1 108 ? 15.113 3.509 -43.087 1.00 15.10 100 ALA A O 1
ATOM 790 N N . ASN A 1 109 ? 15.564 2.130 -44.818 1.00 13.92 101 ASN A N 1
ATOM 791 C CA . ASN A 1 109 ? 14.211 1.576 -44.881 1.00 14.06 101 ASN A CA 1
ATOM 792 C C . ASN A 1 109 ? 13.965 0.443 -43.882 1.00 12.39 101 ASN A C 1
ATOM 793 O O . ASN A 1 109 ? 12.821 0.044 -43.655 1.00 12.13 101 ASN A O 1
ATOM 798 N N . VAL A 1 110 ? 15.027 -0.093 -43.287 1.00 10.89 102 VAL A N 1
ATOM 799 C CA . VAL A 1 110 ? 14.887 -1.156 -42.288 1.00 9.97 102 VAL A CA 1
ATOM 800 C C . VAL A 1 110 ? 14.376 -0.505 -41.018 1.00 9.40 102 VAL A C 1
ATOM 801 O O . VAL A 1 110 ? 14.877 0.525 -40.593 1.00 10.43 102 VAL A O 1
ATOM 805 N N . VAL A 1 111 ? 13.344 -1.101 -40.430 1.00 8.34 103 VAL A N 1
ATOM 806 C CA . VAL A 1 111 ? 12.677 -0.534 -39.261 1.00 8.00 103 VAL A CA 1
ATOM 807 C C . VAL A 1 111 ? 13.097 -1.287 -38.007 1.00 7.63 103 VAL A C 1
ATOM 808 O O . VAL A 1 111 ? 12.886 -2.489 -37.905 1.00 7.63 103 VAL A O 1
ATOM 812 N N . THR A 1 112 ? 13.700 -0.596 -37.053 1.00 7.39 104 THR A N 1
ATOM 813 C CA . THR A 1 112 ? 14.019 -1.212 -35.761 1.00 7.21 104 THR A CA 1
ATOM 814 C C . THR A 1 112 ? 12.805 -1.159 -34.842 1.00 6.89 104 THR A C 1
ATOM 815 O O . THR A 1 112 ? 12.047 -0.187 -34.851 1.00 6.87 104 THR A O 1
ATOM 819 N N . ALA A 1 113 ? 12.609 -2.214 -34.064 1.00 6.50 105 ALA A N 1
ATOM 820 C CA . ALA A 1 113 ? 11.417 -2.324 -33.239 1.00 6.34 105 ALA A CA 1
ATOM 821 C C . ALA A 1 113 ? 11.802 -3.020 -31.938 1.00 6.16 105 ALA A C 1
ATOM 822 O O . ALA A 1 113 ? 12.159 -4.209 -31.947 1.00 6.35 105 ALA A O 1
ATOM 824 N N . SER A 1 114 ? 11.734 -2.307 -30.832 1.00 5.91 106 SER A N 1
ATOM 825 C CA . SER A 1 114 ? 12.201 -2.805 -29.546 1.00 5.74 106 SER A CA 1
ATOM 826 C C . SER A 1 114 ? 11.101 -3.399 -28.690 1.00 5.72 106 SER A C 1
ATOM 827 O O . SER A 1 114 ? 9.982 -2.883 -28.651 1.00 5.77 106 SER A O 1
ATOM 830 N N . THR A 1 115 ? 11.450 -4.451 -27.966 1.00 5.68 107 THR A N 1
ATOM 831 C CA . THR A 1 115 ? 10.524 -5.119 -27.044 1.00 5.73 107 THR A CA 1
ATOM 832 C C . THR A 1 115 ? 10.484 -4.466 -25.664 1.00 5.84 107 THR A C 1
ATOM 833 O O . THR A 1 115 ? 9.770 -4.940 -24.788 1.00 5.97 107 THR A O 1
ATOM 837 N N . PHE A 1 116 ? 11.245 -3.402 -25.425 1.00 5.89 108 PHE A N 1
ATOM 838 C CA . PHE A 1 116 ? 11.433 -2.977 -24.026 1.00 6.07 108 PHE A CA 1
ATOM 839 C C . PHE A 1 116 ? 10.147 -2.565 -23.343 1.00 6.27 108 PHE A C 1
ATOM 840 O O . PHE A 1 116 ? 10.026 -2.763 -22.148 1.00 6.61 108 PHE A O 1
ATOM 848 N N . ARG A 1 117 ? 9.223 -1.951 -24.060 1.00 6.32 109 ARG A N 1
ATOM 849 C CA . ARG A 1 117 ? 8.055 -1.355 -23.424 1.00 6.53 109 ARG A CA 1
ATOM 850 C C . ARG A 1 117 ? 7.016 -2.384 -23.032 1.00 6.65 109 ARG A C 1
ATOM 851 O O . ARG A 1 117 ? 6.267 -2.185 -22.077 1.00 6.84 109 ARG A O 1
ATOM 859 N N . THR A 1 118 ? 6.924 -3.470 -23.789 1.00 6.68 110 THR A N 1
ATOM 860 C CA . THR A 1 118 ? 6.003 -4.555 -23.467 1.00 6.87 110 THR A CA 1
ATOM 861 C C . THR A 1 118 ? 6.689 -5.803 -22.908 1.00 6.91 110 THR A C 1
ATOM 862 O O . THR A 1 118 ? 6.042 -6.813 -22.704 1.00 7.21 110 THR A O 1
ATOM 866 N N . GLY A 1 119 ? 7.980 -5.735 -22.620 1.00 6.89 111 GLY A N 1
ATOM 867 C CA . GLY A 1 119 ? 8.659 -6.793 -21.893 1.00 7.00 111 GLY A CA 1
ATOM 868 C C . GLY A 1 119 ? 8.744 -8.065 -22.709 1.00 7.03 111 GLY A C 1
ATOM 869 O O . GLY A 1 119 ? 9.165 -8.043 -23.863 1.00 7.02 111 GLY A O 1
ATOM 870 N N . ARG A 1 120 ? 8.327 -9.169 -22.115 1.00 7.16 112 ARG A N 1
ATOM 871 C CA . ARG A 1 120 ? 8.383 -10.483 -22.770 1.00 7.26 112 ARG A CA 1
ATOM 872 C C . ARG A 1 120 ? 7.187 -10.783 -23.664 1.00 7.11 112 ARG A C 1
ATOM 873 O O . ARG A 1 120 ? 7.111 -11.876 -24.232 1.00 7.02 112 ARG A O 1
ATOM 881 N N . ALA A 1 121 ? 6.272 -9.834 -23.835 1.00 6.98 113 ALA A N 1
ATOM 882 C CA . ALA A 1 121 ? 5.058 -10.107 -24.586 1.00 6.93 113 ALA A CA 1
ATOM 883 C C . ALA A 1 121 ? 5.319 -10.564 -26.024 1.00 6.73 113 ALA A C 1
ATOM 884 O O . ALA A 1 121 ? 4.775 -11.591 -26.446 1.00 6.86 113 ALA A O 1
ATOM 886 N N . PHE A 1 122 ? 6.136 -9.823 -26.772 1.00 6.48 114 PHE A N 1
ATOM 887 C CA . PHE A 1 122 ? 6.408 -10.205 -28.151 1.00 6.40 114 PHE A CA 1
ATOM 888 C C . PHE A 1 122 ? 7.064 -11.578 -28.177 1.00 6.35 114 PHE A C 1
ATOM 889 O O . PHE A 1 122 ? 6.653 -12.475 -28.920 1.00 6.29 114 PHE A O 1
ATOM 897 N N . ALA A 1 123 ? 8.116 -11.746 -27.390 1.00 6.36 115 ALA A N 1
ATOM 898 C CA . ALA A 1 123 ? 8.891 -12.975 -27.467 1.00 6.54 115 ALA A CA 1
ATOM 899 C C . ALA A 1 123 ? 8.033 -14.177 -27.102 1.00 6.91 115 ALA A C 1
ATOM 900 O O . ALA A 1 123 ? 8.112 -15.245 -27.728 1.00 6.81 115 ALA A O 1
ATOM 902 N N . ASN A 1 124 ? 7.205 -14.031 -26.076 1.00 7.42 116 ASN A N 1
ATOM 903 C CA . ASN A 1 124 ? 6.368 -15.128 -25.659 1.00 8.11 116 ASN A CA 1
ATOM 904 C C . ASN A 1 124 ? 5.338 -15.434 -26.740 1.00 7.99 116 ASN A C 1
ATOM 905 O O . ASN A 1 124 ? 5.106 -16.599 -27.069 1.00 8.20 116 ASN A O 1
ATOM 910 N N . ALA A 1 125 ? 4.747 -14.395 -27.339 1.00 7.83 117 ALA A N 1
ATOM 911 C CA . ALA A 1 125 ? 3.771 -14.612 -28.417 1.00 7.97 117 ALA A CA 1
ATOM 912 C C . ALA A 1 125 ? 4.369 -15.300 -29.638 1.00 7.96 117 ALA A C 1
ATOM 913 O O . ALA A 1 125 ? 3.643 -15.952 -30.389 1.00 8.67 117 ALA A O 1
ATOM 915 N N . TYR A 1 126 ? 5.678 -15.142 -29.860 1.00 7.50 118 TYR A N 1
ATOM 916 C CA . TYR A 1 126 ? 6.383 -15.709 -31.013 1.00 7.26 118 TYR A CA 1
ATOM 917 C C . TYR A 1 126 ? 7.214 -16.942 -30.665 1.00 7.10 118 TYR A C 1
ATOM 918 O O . TYR A 1 126 ? 7.917 -17.472 -31.515 1.00 7.03 118 TYR A O 1
ATOM 927 N N . GLY A 1 127 ? 7.116 -17.431 -29.435 1.00 7.02 119 GLY A N 1
ATOM 928 C CA . GLY A 1 127 ? 7.869 -18.613 -29.037 1.00 6.99 119 GLY A CA 1
ATOM 929 C C . GLY A 1 127 ? 9.383 -18.455 -29.039 1.00 6.75 119 GLY A C 1
ATOM 930 O O . GLY A 1 127 ? 10.124 -19.417 -29.232 1.00 6.92 119 GLY A O 1
ATOM 931 N N . VAL A 1 128 ? 9.851 -17.240 -28.793 1.00 6.45 120 VAL A N 1
ATOM 932 C CA . VAL A 1 128 ? 11.287 -16.922 -28.806 1.00 6.29 120 VAL A CA 1
ATOM 933 C C . VAL A 1 128 ? 11.729 -16.288 -27.484 1.00 6.23 120 VAL A C 1
ATOM 934 O O . VAL A 1 128 ? 12.767 -15.638 -27.433 1.00 6.18 120 VAL A O 1
ATOM 938 N N . ASP A 1 129 ? 10.953 -16.490 -26.419 1.00 6.30 121 ASP A N 1
ATOM 939 C CA . ASP A 1 129 ? 11.238 -15.912 -25.101 1.00 6.35 121 ASP A CA 1
ATOM 940 C C . ASP A 1 129 ? 12.276 -16.760 -24.393 1.00 6.38 121 ASP A C 1
ATOM 941 O O . ASP A 1 129 ? 11.947 -17.789 -23.805 1.00 6.51 121 ASP A O 1
ATOM 946 N N . VAL A 1 130 ? 13.530 -16.347 -24.428 1.00 6.22 122 VAL A N 1
ATOM 947 C CA . VAL A 1 130 ? 14.583 -17.108 -23.742 1.00 6.36 122 VAL A CA 1
ATOM 948 C C . VAL A 1 130 ? 14.423 -16.903 -22.245 1.00 6.56 122 VAL A C 1
ATOM 949 O O . VAL A 1 130 ? 14.365 -15.769 -21.769 1.00 6.50 122 VAL A O 1
ATOM 953 N N . THR A 1 131 ? 14.367 -17.998 -21.492 1.00 6.90 123 THR A N 1
ATOM 954 C CA . THR A 1 131 ? 14.130 -17.907 -20.039 1.00 7.26 123 THR A CA 1
ATOM 955 C C . THR A 1 131 ? 15.277 -18.443 -19.181 1.00 7.59 123 THR A C 1
ATOM 956 O O . THR A 1 131 ? 15.163 -18.484 -17.959 1.00 8.19 123 THR A O 1
ATOM 960 N N . SER A 1 132 ? 16.384 -18.830 -19.794 1.00 7.59 124 SER A N 1
ATOM 961 C CA . SER A 1 132 ? 17.526 -19.412 -19.053 1.00 7.82 124 SER A CA 1
ATOM 962 C C . SER A 1 132 ? 18.840 -18.897 -19.617 1.00 7.79 124 SER A C 1
ATOM 963 O O . SER A 1 132 ? 18.913 -18.503 -20.781 1.00 7.72 124 SER A O 1
ATOM 966 N N . GLY A 1 133 ? 19.872 -18.940 -18.784 1.00 7.96 125 GLY A N 1
ATOM 967 C CA . GLY A 1 133 ? 21.215 -18.605 -19.207 1.00 7.96 125 GLY A CA 1
ATOM 968 C C . GLY A 1 133 ? 21.421 -17.122 -19.459 1.00 7.75 125 GLY A C 1
ATOM 969 O O . GLY A 1 133 ? 20.571 -16.291 -19.119 1.00 7.61 125 GLY A O 1
ATOM 970 N N . PRO A 1 134 ? 22.562 -16.762 -20.061 1.00 7.77 126 PRO A N 1
ATOM 971 C CA . PRO A 1 134 ? 22.885 -15.341 -20.236 1.00 7.68 126 PRO A CA 1
ATOM 972 C C . PRO A 1 134 ? 21.907 -14.570 -21.126 1.00 7.43 126 PRO A C 1
ATOM 973 O O . PRO A 1 134 ? 21.769 -13.348 -20.966 1.00 7.27 126 PRO A O 1
ATOM 977 N N . LEU A 1 135 ? 21.204 -15.246 -22.025 1.00 7.36 127 LEU A N 1
ATOM 978 C CA . LEU A 1 135 ? 20.253 -14.568 -22.920 1.00 7.34 127 LEU A CA 1
ATOM 979 C C . LEU A 1 135 ? 18.829 -14.530 -22.359 1.00 7.09 127 LEU A C 1
ATOM 980 O O . LEU A 1 135 ? 17.920 -14.054 -23.034 1.00 6.84 127 LEU A O 1
ATOM 985 N N . ASN A 1 136 ? 18.633 -14.978 -21.130 1.00 7.06 128 ASN A N 1
ATOM 986 C CA . ASN A 1 136 ? 17.358 -14.848 -20.425 1.00 6.98 128 ASN A CA 1
ATOM 987 C C . ASN A 1 136 ? 16.859 -13.400 -20.489 1.00 6.77 128 ASN A C 1
ATOM 988 O O . ASN A 1 136 ? 17.549 -12.472 -20.048 1.00 6.85 128 ASN A O 1
ATOM 993 N N . GLY A 1 137 ? 15.665 -13.214 -21.039 1.00 6.63 129 GLY A N 1
ATOM 994 C CA . GLY A 1 137 ? 15.090 -11.879 -21.222 1.00 6.49 129 GLY A CA 1
ATOM 995 C C . GLY A 1 137 ? 15.302 -11.248 -22.579 1.00 6.35 129 GLY A C 1
ATOM 996 O O . GLY A 1 137 ? 14.774 -10.155 -22.838 1.00 6.24 129 GLY A O 1
ATOM 997 N N . LEU A 1 138 ? 16.043 -11.937 -23.446 1.00 6.31 130 LEU A N 1
ATOM 998 C CA . LEU A 1 138 ? 16.194 -11.528 -24.839 1.00 6.31 130 LEU A CA 1
ATOM 999 C C . LEU A 1 138 ? 15.380 -12.467 -25.724 1.00 6.50 130 LEU A C 1
ATOM 1000 O O . LEU A 1 138 ? 14.910 -13.520 -25.287 1.00 6.53 130 LEU A O 1
ATOM 1005 N N . THR A 1 139 ? 15.180 -12.065 -26.970 1.00 6.77 131 THR A N 1
ATOM 1006 C CA . THR A 1 139 ? 14.608 -12.970 -27.967 1.00 7.16 131 THR A CA 1
ATOM 1007 C C . THR A 1 139 ? 15.657 -13.921 -28.477 1.00 7.51 131 THR A C 1
ATOM 1008 O O . THR A 1 139 ? 16.837 -13.548 -28.581 1.00 8.86 131 THR A O 1
ATOM 1012 N N . ALA A 1 140 ? 15.239 -15.132 -28.819 1.00 7.34 132 ALA A N 1
ATOM 1013 C CA . ALA A 1 140 ? 16.068 -16.048 -29.589 1.00 7.38 132 ALA A CA 1
ATOM 1014 C C . ALA A 1 140 ? 16.259 -15.521 -31.014 1.00 7.29 132 ALA A C 1
ATOM 1015 O O . ALA A 1 140 ? 15.787 -14.441 -31.318 1.00 8.25 132 ALA A O 1
ATOM 1017 N N . ARG A 1 141 ? 16.994 -16.236 -31.863 1.00 7.09 133 ARG A N 1
ATOM 1018 C CA A ARG A 1 141 ? 17.245 -15.840 -33.234 0.60 6.98 133 ARG A CA 1
ATOM 1019 C CA B ARG A 1 141 ? 17.230 -15.810 -33.243 0.40 6.94 133 ARG A CA 1
ATOM 1020 C C . ARG A 1 141 ? 16.226 -16.515 -34.149 1.00 6.83 133 ARG A C 1
ATOM 1021 O O . ARG A 1 141 ? 16.099 -17.740 -34.143 1.00 6.81 133 ARG A O 1
ATOM 1036 N N . ALA A 1 142 ? 15.490 -15.727 -34.911 1.00 6.61 134 ALA A N 1
ATOM 1037 C CA . ALA A 1 142 ? 14.470 -16.261 -35.803 1.00 6.53 134 ALA A CA 1
ATOM 1038 C C . ALA A 1 142 ? 14.185 -15.322 -36.945 1.00 6.48 134 ALA A C 1
ATOM 1039 O O . ALA A 1 142 ? 14.396 -14.117 -36.840 1.00 6.45 134 ALA A O 1
ATOM 1041 N N . VAL A 1 143 ? 13.683 -15.877 -38.039 1.00 6.52 135 VAL A N 1
ATOM 1042 C CA . VAL A 1 143 ? 13.166 -15.058 -39.141 1.00 6.64 135 VAL A CA 1
ATOM 1043 C C . VAL A 1 143 ? 11.761 -15.539 -39.467 1.00 6.84 135 VAL A C 1
ATOM 1044 O O . VAL A 1 143 ? 11.535 -16.739 -39.716 1.00 7.09 135 VAL A O 1
ATOM 1048 N N . VAL A 1 144 ? 10.816 -14.613 -39.445 1.00 7.01 136 VAL A N 1
ATOM 1049 C CA . VAL A 1 144 ? 9.428 -14.915 -39.743 1.00 7.31 136 VAL A CA 1
ATOM 1050 C C . VAL A 1 144 ? 8.978 -13.960 -40.834 1.00 7.49 136 VAL A C 1
ATOM 1051 O O . VAL A 1 144 ? 9.096 -12.754 -40.678 1.00 7.70 136 VAL A O 1
ATOM 1055 N N . VAL A 1 145 ? 8.471 -14.508 -41.931 1.00 7.59 137 VAL A N 1
ATOM 1056 C CA . VAL A 1 145 ? 8.022 -13.697 -43.065 1.00 7.84 137 VAL A CA 1
ATOM 1057 C C . VAL A 1 145 ? 6.517 -13.812 -43.144 1.00 8.25 137 VAL A C 1
ATOM 1058 O O . VAL A 1 145 ? 5.958 -14.924 -43.131 1.00 8.04 137 VAL A O 1
ATOM 1062 N N . LEU A 1 146 ? 5.878 -12.648 -43.228 1.00 8.80 138 LEU A N 1
ATOM 1063 C CA . LEU A 1 146 ? 4.424 -12.511 -43.325 1.00 9.41 138 LEU A CA 1
ATOM 1064 C C . LEU A 1 146 ? 4.040 -11.983 -44.700 1.00 9.66 138 LEU A C 1
ATOM 1065 O O . LEU A 1 146 ? 4.695 -11.074 -45.232 1.00 9.66 138 LEU A O 1
ATOM 1070 N N . ASP A 1 147 ? 2.941 -12.502 -45.250 1.00 10.23 139 ASP A N 1
ATOM 1071 C CA . ASP A 1 147 ? 2.392 -11.932 -46.470 1.00 10.89 139 ASP A CA 1
ATOM 1072 C C . ASP A 1 147 ? 1.588 -10.658 -46.180 1.00 11.55 139 ASP A C 1
ATOM 1073 O O . ASP A 1 147 ? 1.504 -10.176 -45.054 1.00 11.33 139 ASP A O 1
ATOM 1078 N N . ALA A 1 148 ? 0.994 -10.099 -47.229 1.00 12.46 140 ALA A N 1
ATOM 1079 C CA . ALA A 1 148 ? 0.276 -8.838 -47.111 1.00 13.63 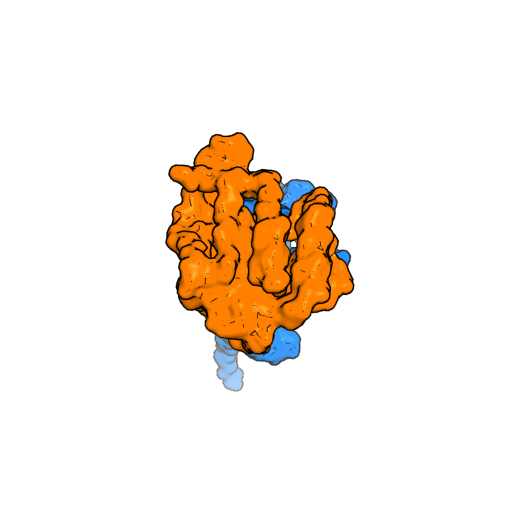140 ALA A CA 1
ATOM 1080 C C . ALA A 1 148 ? -0.953 -8.910 -46.217 1.00 14.61 140 ALA A C 1
ATOM 1081 O O . ALA A 1 148 ? -1.497 -7.871 -45.856 1.00 16.07 140 ALA A O 1
ATOM 1083 N N . GLN A 1 149 ? -1.409 -10.118 -45.903 1.00 14.84 141 GLN A N 1
ATOM 1084 C CA A GLN A 1 149 ? -2.535 -10.281 -44.987 0.50 15.17 141 GLN A CA 1
ATOM 1085 C CA B GLN A 1 149 ? -2.548 -10.358 -45.022 0.50 15.24 141 GLN A CA 1
ATOM 1086 C C . GLN A 1 149 ? -2.108 -10.887 -43.652 1.00 14.84 141 GLN A C 1
ATOM 1087 O O . GLN A 1 149 ? -2.929 -11.372 -42.877 1.00 14.40 141 GLN A O 1
ATOM 1098 N N . ASP A 1 150 ? -0.806 -10.796 -43.371 1.00 13.98 142 ASP A N 1
ATOM 1099 C CA . ASP A 1 150 ? -0.198 -11.211 -42.091 1.00 13.91 142 ASP A CA 1
ATOM 1100 C C . ASP A 1 150 ? -0.260 -12.702 -41.796 1.00 13.04 142 ASP A C 1
ATOM 1101 O O . ASP A 1 150 ? -0.149 -13.128 -40.637 1.00 12.87 142 ASP A O 1
ATOM 1106 N N . LYS A 1 151 ? -0.386 -13.500 -42.851 1.00 12.20 143 LYS A N 1
ATOM 1107 C CA . LYS A 1 151 ? -0.201 -14.939 -42.761 1.00 11.83 143 LYS A CA 1
ATOM 1108 C C . LYS A 1 151 ? 1.277 -15.260 -42.808 1.00 10.65 143 LYS A C 1
ATOM 1109 O O . LYS A 1 151 ? 2.012 -14.708 -43.617 1.00 10.07 143 LYS A O 1
ATOM 1115 N N . VAL A 1 152 ? 1.701 -16.184 -41.955 1.00 9.91 144 VAL A N 1
ATOM 1116 C CA . VAL A 1 152 ? 3.078 -16.647 -41.950 1.00 9.44 144 VAL A CA 1
ATOM 1117 C C . VAL A 1 152 ? 3.344 -17.482 -43.195 1.00 9.36 144 VAL A C 1
ATOM 1118 O O . VAL A 1 152 ? 2.709 -18.529 -43.399 1.00 9.58 144 VAL A O 1
ATOM 1122 N N . ILE A 1 153 ? 4.292 -17.026 -44.011 1.00 9.01 145 ILE A N 1
ATOM 1123 C CA . ILE A 1 153 ? 4.687 -17.778 -45.203 1.00 9.17 145 ILE A CA 1
ATOM 1124 C C . ILE A 1 153 ? 6.065 -18.428 -45.092 1.00 9.03 145 ILE A C 1
ATOM 1125 O O . ILE A 1 153 ? 6.410 -19.309 -45.877 1.00 9.42 145 ILE A O 1
ATOM 1130 N N . HIS A 1 154 ? 6.857 -18.010 -44.108 1.00 8.74 146 HIS A N 1
ATOM 1131 C CA . HIS A 1 154 ? 8.148 -18.625 -43.827 1.00 8.58 146 HIS A CA 1
ATOM 1132 C C . HIS A 1 154 ? 8.440 -18.400 -42.365 1.00 8.19 146 HIS A C 1
ATOM 1133 O O . HIS A 1 154 ? 8.223 -17.303 -41.865 1.00 7.86 146 HIS A O 1
ATOM 1140 N N . ALA A 1 155 ? 8.961 -19.407 -41.680 1.00 7.96 147 ALA A N 1
ATOM 1141 C CA . ALA A 1 155 ? 9.341 -19.242 -40.285 1.00 7.89 147 ALA A CA 1
ATOM 1142 C C . ALA A 1 155 ? 10.488 -20.164 -39.939 1.00 7.83 147 ALA A C 1
ATOM 1143 O O . ALA A 1 155 ? 10.397 -21.371 -40.150 1.00 8.45 147 ALA A O 1
ATOM 1145 N N . GLU A 1 156 ? 11.592 -19.591 -39.469 1.00 7.54 148 GLU A N 1
ATOM 1146 C CA . GLU A 1 156 ? 12.735 -20.375 -39.022 1.00 7.55 148 GLU A CA 1
ATOM 1147 C C . GLU A 1 156 ? 13.127 -19.928 -37.624 1.00 7.34 148 GLU A C 1
ATOM 1148 O O . GLU A 1 156 ? 13.454 -18.756 -37.390 1.00 7.02 148 GLU A O 1
ATOM 1154 N N . LEU A 1 157 ? 13.102 -20.874 -36.692 1.00 7.22 149 LEU A N 1
ATOM 1155 C CA . LEU A 1 157 ? 13.670 -20.693 -35.371 1.00 7.22 149 LEU A CA 1
ATOM 1156 C C . LEU A 1 157 ? 15.078 -21.302 -35.454 1.00 7.30 149 LEU A C 1
ATOM 1157 O O . LEU A 1 157 ? 15.242 -22.514 -35.611 1.00 7.56 149 LEU A O 1
ATOM 1162 N N . VAL A 1 158 ? 16.107 -20.464 -35.439 1.00 7.27 150 VAL A N 1
ATOM 1163 C CA . VAL A 1 158 ? 17.458 -20.939 -35.742 1.00 7.45 150 VAL A CA 1
ATOM 1164 C C . VAL A 1 158 ? 17.916 -21.884 -34.638 1.00 7.67 150 VAL A C 1
ATOM 1165 O O . VAL A 1 158 ? 17.802 -21.587 -33.452 1.00 7.63 150 VAL A O 1
ATOM 1169 N N . GLY A 1 159 ? 18.407 -23.058 -35.019 1.00 7.99 151 GLY A N 1
ATOM 1170 C CA . GLY A 1 159 ? 18.726 -24.100 -34.048 1.00 8.32 151 GLY A CA 1
ATOM 1171 C C . GLY A 1 159 ? 19.803 -23.750 -33.057 1.00 8.52 151 GLY A C 1
ATOM 1172 O O . GLY A 1 159 ? 19.737 -24.174 -31.923 1.00 8.84 151 GLY A O 1
ATOM 1173 N N . GLU A 1 160 ? 20.787 -22.997 -33.517 1.00 8.57 152 GLU A N 1
ATOM 1174 C CA . GLU A 1 160 ? 21.889 -22.525 -32.707 1.00 8.84 152 GLU A CA 1
ATOM 1175 C C . GLU A 1 160 ? 21.911 -21.005 -32.817 1.00 9.01 152 GLU A C 1
ATOM 1176 O O . GLU A 1 160 ? 21.976 -20.461 -33.925 1.00 8.80 152 GLU A O 1
ATOM 1182 N N . ILE A 1 161 ? 21.874 -20.317 -31.686 1.00 9.49 153 ILE A N 1
ATOM 1183 C CA . ILE A 1 161 ? 21.853 -18.845 -31.642 1.00 10.18 153 ILE A CA 1
ATOM 1184 C C . ILE A 1 161 ? 22.996 -18.232 -32.429 1.00 11.03 153 ILE A C 1
ATOM 1185 O O . ILE A 1 161 ? 22.798 -17.206 -33.083 1.00 11.53 153 ILE A O 1
ATOM 1190 N N . LYS A 1 162 ? 24.175 -18.834 -32.354 1.00 12.05 154 LYS A N 1
ATOM 1191 C CA . LYS A 1 162 ? 25.352 -18.272 -33.014 1.00 13.12 154 LYS A CA 1
ATOM 1192 C C . LYS A 1 162 ? 25.375 -18.500 -34.524 1.00 13.14 154 LYS A C 1
ATOM 1193 O O . LYS A 1 162 ? 26.235 -17.935 -35.186 1.00 14.83 154 LYS A O 1
ATOM 1199 N N . ASP A 1 163 ? 24.446 -19.293 -35.068 1.00 12.74 155 ASP A N 1
ATOM 1200 C CA . ASP A 1 163 ? 24.393 -19.546 -36.511 1.00 12.63 155 ASP A CA 1
ATOM 1201 C C . ASP A 1 163 ? 23.528 -18.521 -37.231 1.00 12.16 155 ASP A C 1
ATOM 1202 O O . ASP A 1 163 ? 22.642 -17.883 -36.650 1.00 12.07 155 ASP A O 1
ATOM 1207 N N . GLU A 1 164 ? 23.776 -18.381 -38.525 1.00 13.66 156 GLU A N 1
ATOM 1208 C CA . GLU A 1 164 ? 22.939 -17.512 -39.334 1.00 13.15 156 GLU A CA 1
ATOM 1209 C C . GLU A 1 164 ? 21.653 -18.220 -39.752 1.00 11.60 156 GLU A C 1
ATOM 1210 O O . GLU A 1 164 ? 21.642 -19.423 -40.013 1.00 11.22 156 GLU A O 1
ATOM 1216 N N . PRO A 1 165 ? 20.564 -17.461 -39.858 1.00 10.41 157 PRO A N 1
ATOM 1217 C CA . PRO A 1 165 ? 19.377 -17.972 -40.497 1.00 9.59 157 PRO A CA 1
ATOM 1218 C C . PRO A 1 165 ? 19.609 -18.349 -41.976 1.00 8.96 157 PRO A C 1
ATOM 1219 O O . PRO A 1 165 ? 20.598 -17.918 -42.608 1.00 9.25 157 PRO A O 1
ATOM 1223 N N . ASN A 1 166 ? 18.699 -19.158 -42.495 1.00 8.27 158 ASN A N 1
ATOM 1224 C CA . ASN A 1 166 ? 18.604 -19.389 -43.930 1.00 8.08 158 ASN A CA 1
ATOM 1225 C C . ASN A 1 166 ? 17.950 -18.170 -44.579 1.00 7.71 158 ASN A C 1
ATOM 1226 O O . ASN A 1 166 ? 16.752 -18.134 -44.864 1.00 7.50 158 ASN A O 1
ATOM 1231 N N . TYR A 1 167 ? 18.761 -17.150 -44.819 1.00 7.84 159 TYR A N 1
ATOM 1232 C CA . TYR A 1 167 ? 18.274 -15.938 -45.447 1.00 7.96 159 TYR A CA 1
ATOM 1233 C C . TYR A 1 167 ? 17.816 -16.213 -46.874 1.00 7.83 159 TYR A C 1
ATOM 1234 O O . TYR A 1 167 ? 16.865 -15.595 -47.340 1.00 7.68 159 TYR A O 1
ATOM 1243 N N . ASP A 1 168 ? 18.469 -17.135 -47.576 1.00 8.21 160 ASP A N 1
ATOM 1244 C CA . ASP A 1 168 ? 18.076 -17.429 -48.941 1.00 8.48 160 ASP A CA 1
ATOM 1245 C C . ASP A 1 168 ? 16.639 -17.919 -49.008 1.00 7.68 160 ASP A C 1
ATOM 1246 O O . ASP A 1 168 ? 15.897 -17.528 -49.901 1.00 7.58 160 ASP A O 1
ATOM 1251 N N . ALA A 1 169 ? 16.238 -18.757 -48.054 1.00 7.24 161 ALA A N 1
ATOM 1252 C CA . ALA A 1 169 ? 14.868 -19.267 -48.016 1.00 7.13 161 ALA A CA 1
ATOM 1253 C C . ALA A 1 169 ? 13.882 -18.161 -47.668 1.00 6.93 161 ALA A C 1
ATOM 1254 O O . ALA A 1 169 ? 12.810 -18.054 -48.257 1.00 7.17 161 ALA A O 1
ATOM 1256 N N . ALA A 1 170 ? 14.238 -17.318 -46.709 1.00 6.73 162 ALA A N 1
ATOM 1257 C CA . ALA A 1 170 ? 13.340 -16.227 -46.344 1.00 6.96 162 ALA A CA 1
ATOM 1258 C C . ALA A 1 170 ? 13.114 -15.261 -47.506 1.00 7.26 162 ALA A C 1
ATOM 1259 O O . ALA A 1 170 ? 11.985 -14.849 -47.773 1.00 7.64 162 ALA A O 1
ATOM 1261 N N . LEU A 1 171 ? 14.185 -14.897 -48.200 1.00 7.38 163 LEU A N 1
ATOM 1262 C CA . LEU A 1 171 ? 14.070 -13.971 -49.320 1.00 8.02 163 LEU A CA 1
ATOM 1263 C C . LEU A 1 171 ? 13.276 -14.592 -50.450 1.00 8.03 163 LEU A C 1
ATOM 1264 O O . LEU A 1 171 ? 12.419 -13.933 -51.050 1.00 8.49 163 LEU A O 1
ATOM 1269 N N . ALA A 1 172 ? 13.545 -15.864 -50.746 1.00 7.94 164 ALA A N 1
ATOM 1270 C CA . ALA A 1 172 ? 12.882 -16.530 -51.864 1.00 8.28 164 ALA A CA 1
ATOM 1271 C C . ALA A 1 172 ? 11.396 -16.698 -51.617 1.00 8.71 164 ALA A C 1
ATOM 1272 O O . ALA A 1 172 ? 10.633 -16.759 -52.577 1.00 9.13 164 ALA A O 1
ATOM 1274 N N . ALA A 1 173 ? 10.975 -16.703 -50.350 1.00 8.92 165 ALA A N 1
ATOM 1275 C CA . ALA A 1 173 ? 9.546 -16.797 -50.033 1.00 9.95 165 ALA A CA 1
ATOM 1276 C C . ALA A 1 173 ? 8.762 -15.577 -50.487 1.00 11.08 165 ALA A C 1
ATOM 1277 O O . ALA A 1 173 ? 7.527 -15.649 -50.584 1.00 11.88 165 ALA A O 1
ATOM 1279 N N . LEU A 1 174 ? 9.461 -14.468 -50.742 1.00 11.66 166 LEU A N 1
ATOM 1280 C CA . LEU A 1 174 ? 8.832 -13.196 -51.136 1.00 13.34 166 LEU A CA 1
ATOM 1281 C C . LEU A 1 174 ? 8.736 -13.024 -52.648 1.00 15.82 166 LEU A C 1
ATOM 1282 O O . LEU A 1 174 ? 8.206 -12.014 -53.127 1.00 17.02 166 LEU A O 1
ATOM 1287 N N . LYS A 1 175 ? 9.255 -13.991 -53.399 1.00 18.41 167 LYS A N 1
ATOM 1288 C CA . LYS A 1 175 ? 9.163 -13.996 -54.858 1.00 22.31 167 LYS A CA 1
ATOM 1289 C C . LYS A 1 175 ? 7.866 -14.723 -55.142 1.00 24.28 167 LYS A C 1
ATOM 1290 O O . LYS A 1 175 ? 7.721 -15.904 -54.791 1.00 26.38 167 LYS A O 1
ATOM 1297 N N . SER B 1 10 ? 2.322 16.655 -7.215 1.00 29.87 2 SER B N 1
ATOM 1298 C CA . SER B 1 10 ? 3.735 16.820 -7.676 1.00 27.54 2 SER B CA 1
ATOM 1299 C C . SER B 1 10 ? 4.173 15.703 -8.633 1.00 24.86 2 SER B C 1
ATOM 1300 O O . SER B 1 10 ? 5.128 14.963 -8.351 1.00 26.78 2 SER B O 1
ATOM 1302 N N . LYS B 1 11 ? 3.473 15.574 -9.759 1.00 22.12 3 LYS B N 1
ATOM 1303 C CA . LYS B 1 11 ? 3.911 14.658 -10.813 1.00 18.84 3 LYS B CA 1
ATOM 1304 C C . LYS B 1 11 ? 5.278 15.095 -11.333 1.00 15.27 3 LYS B C 1
ATOM 1305 O O . LYS B 1 11 ? 5.555 16.286 -11.444 1.00 15.73 3 LYS B O 1
ATOM 1311 N N . VAL B 1 12 ? 6.101 14.114 -11.655 1.00 11.77 4 VAL B N 1
ATOM 1312 C CA . VAL B 1 12 ? 7.327 14.290 -12.424 1.00 9.93 4 VAL B CA 1
ATOM 1313 C C . VAL B 1 12 ? 6.921 14.784 -13.806 1.00 8.84 4 VAL B C 1
ATOM 1314 O O . VAL B 1 12 ? 5.850 14.431 -14.320 1.00 8.57 4 VAL B O 1
ATOM 1318 N N . THR B 1 13 ? 7.787 15.599 -14.405 1.00 8.02 5 THR B N 1
ATOM 1319 C CA . THR B 1 13 ? 7.570 16.162 -15.724 1.00 7.77 5 THR B CA 1
ATOM 1320 C C . THR B 1 13 ? 8.736 15.837 -16.663 1.00 7.59 5 THR B C 1
ATOM 1321 O O . THR B 1 13 ? 9.864 15.566 -16.229 1.00 7.58 5 THR B O 1
ATOM 1325 N N . LEU B 1 14 ? 8.439 15.870 -17.958 1.00 7.53 6 LEU B N 1
ATOM 1326 C CA . LEU B 1 14 ? 9.454 15.804 -18.995 1.00 7.82 6 LEU B CA 1
ATOM 1327 C C . LEU B 1 14 ? 9.232 17.020 -19.886 1.00 7.93 6 LEU B C 1
ATOM 1328 O O . LEU B 1 14 ? 8.180 17.172 -20.505 1.00 7.88 6 LEU B O 1
ATOM 1333 N N . GLY B 1 15 ? 10.209 17.913 -19.914 1.00 8.21 7 GLY B N 1
ATOM 1334 C CA . GLY B 1 15 ? 10.045 19.192 -20.582 1.00 8.56 7 GLY B CA 1
ATOM 1335 C C . GLY B 1 15 ? 8.885 19.994 -20.017 1.00 8.21 7 GLY B C 1
ATOM 1336 O O . GLY B 1 15 ? 8.251 20.760 -20.716 1.00 8.73 7 GLY B O 1
ATOM 1337 N N . GLY B 1 16 ? 8.593 19.798 -18.738 1.00 7.71 8 GLY B N 1
ATOM 1338 C CA . GLY B 1 16 ? 7.499 20.498 -18.084 1.00 7.60 8 GLY B CA 1
ATOM 1339 C C . GLY B 1 16 ? 6.144 19.835 -18.235 1.00 7.40 8 GLY B C 1
ATOM 1340 O O . GLY B 1 16 ? 5.152 20.303 -17.664 1.00 7.79 8 GLY B O 1
ATOM 1341 N N . ASN B 1 17 ? 6.085 18.751 -19.013 1.00 7.07 9 ASN B N 1
ATOM 1342 C CA . ASN B 1 17 ? 4.851 18.027 -19.243 1.00 7.01 9 ASN B CA 1
ATOM 1343 C C . ASN B 1 17 ? 4.726 16.871 -18.270 1.00 6.74 9 ASN B C 1
ATOM 1344 O O . ASN B 1 17 ? 5.597 16.007 -18.235 1.00 6.52 9 ASN B O 1
ATOM 1349 N N . PRO B 1 18 ? 3.653 16.840 -17.470 1.00 7.84 10 PRO B N 1
ATOM 1350 C CA . PRO B 1 18 ? 3.483 15.723 -16.542 1.00 7.67 10 PRO B CA 1
ATOM 1351 C C . PRO B 1 18 ? 3.534 14.368 -17.240 1.00 7.52 10 PRO B C 1
ATOM 1352 O O . PRO B 1 18 ? 3.042 14.206 -18.363 1.00 7.63 10 PRO B O 1
ATOM 1356 N N . ILE B 1 19 ? 4.182 13.424 -16.570 1.00 7.32 11 ILE B N 1
ATOM 1357 C CA . ILE B 1 19 ? 4.175 12.010 -16.945 1.00 7.22 11 ILE B CA 1
ATOM 1358 C C . ILE B 1 19 ? 3.677 11.167 -15.785 1.00 7.20 11 ILE B C 1
ATOM 1359 O O . ILE B 1 19 ? 3.698 11.586 -14.634 1.00 7.27 11 ILE B O 1
ATOM 1364 N N . ASP B 1 20 ? 3.238 9.967 -16.095 1.00 7.12 12 ASP B N 1
ATOM 1365 C CA . ASP B 1 20 ? 2.740 9.055 -15.077 1.00 7.18 12 ASP B CA 1
ATOM 1366 C C . ASP B 1 20 ? 3.8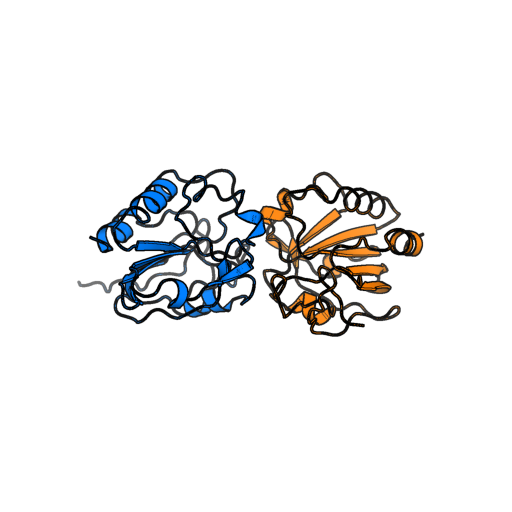44 8.099 -14.640 1.00 6.94 12 ASP B C 1
ATOM 1367 O O . ASP B 1 20 ? 4.525 7.490 -15.482 1.00 6.77 12 ASP B O 1
ATOM 1372 N N . LEU B 1 21 ? 3.981 7.953 -13.324 1.00 6.96 13 LEU B N 1
ATOM 1373 C CA . LEU B 1 21 ? 4.866 6.965 -12.697 1.00 6.92 13 LEU B CA 1
ATOM 1374 C C . LEU B 1 21 ? 4.028 6.004 -11.853 1.00 7.01 13 LEU B C 1
ATOM 1375 O O . LEU B 1 21 ? 3.134 6.435 -11.121 1.00 7.46 13 LEU B O 1
ATOM 1380 N N . ALA B 1 22 ? 4.352 4.715 -11.937 1.00 6.94 14 ALA B N 1
ATOM 1381 C CA . ALA B 1 22 ? 3.727 3.704 -11.107 1.00 7.06 14 ALA B CA 1
ATOM 1382 C C . ALA B 1 22 ? 4.655 3.269 -9.979 1.00 7.17 14 ALA B C 1
ATOM 1383 O O . ALA B 1 22 ? 5.879 3.322 -10.109 1.00 7.05 14 ALA B O 1
ATOM 1385 N N . GLY B 1 23 ? 4.051 2.820 -8.884 1.00 7.56 15 GLY B N 1
ATOM 1386 C CA . GLY B 1 23 ? 4.773 2.382 -7.699 1.00 7.88 15 GLY B CA 1
ATOM 1387 C C . GLY B 1 23 ? 4.955 3.537 -6.735 1.00 8.37 15 GLY B C 1
ATOM 1388 O O . GLY B 1 23 ? 4.585 4.682 -7.013 1.00 8.82 15 GLY B O 1
ATOM 1389 N N . THR B 1 24 ? 5.526 3.221 -5.583 1.00 8.92 16 THR B N 1
ATOM 1390 C CA . THR B 1 24 ? 5.734 4.185 -4.516 1.00 9.52 16 THR B CA 1
ATOM 1391 C C . THR B 1 24 ? 7.225 4.384 -4.308 1.00 8.96 16 THR B C 1
ATOM 1392 O O . THR B 1 24 ? 7.970 3.424 -4.124 1.00 9.03 16 THR B O 1
ATOM 1396 N N . PHE B 1 25 ? 7.655 5.627 -4.378 1.00 8.55 17 PHE B N 1
ATOM 1397 C CA . PHE B 1 25 ? 9.066 5.975 -4.239 1.00 8.22 17 PHE B CA 1
ATOM 1398 C C . PHE B 1 25 ? 9.517 5.722 -2.801 1.00 8.51 17 PHE B C 1
ATOM 1399 O O . PHE B 1 25 ? 8.750 5.991 -1.870 1.00 8.83 17 PHE B O 1
ATOM 1407 N N . PRO B 1 26 ? 10.744 5.216 -2.597 1.00 8.72 18 PRO B N 1
ATOM 1408 C CA . PRO B 1 26 ? 11.151 4.880 -1.212 1.00 8.98 18 PRO B CA 1
ATOM 1409 C C . PRO B 1 26 ? 11.331 6.074 -0.307 1.00 9.06 18 PRO B C 1
ATOM 1410 O O . PRO B 1 26 ? 11.760 7.144 -0.762 1.00 9.00 18 PRO B O 1
ATOM 1414 N N . ALA B 1 27 ? 11.044 5.866 0.968 1.00 9.35 19 ALA B N 1
ATOM 1415 C CA . ALA B 1 27 ? 11.239 6.862 2.019 1.00 9.42 19 ALA B CA 1
ATOM 1416 C C . ALA B 1 27 ? 12.558 6.619 2.735 1.00 9.18 19 ALA B C 1
ATOM 1417 O O . ALA B 1 27 ? 12.978 5.479 2.938 1.00 9.09 19 ALA B O 1
ATOM 1419 N N . VAL B 1 28 ? 13.205 7.702 3.160 1.00 9.14 20 VAL B N 1
ATOM 1420 C CA . VAL B 1 28 ? 14.353 7.577 4.031 1.00 9.10 20 VAL B CA 1
ATOM 1421 C C . VAL B 1 28 ? 13.960 6.775 5.282 1.00 9.13 20 VAL B C 1
ATOM 1422 O O . VAL B 1 28 ? 12.885 6.945 5.851 1.00 9.36 20 VAL B O 1
ATOM 1426 N N . GLY B 1 29 ? 14.838 5.858 5.657 1.00 8.97 21 GLY B N 1
ATOM 1427 C CA . GLY B 1 29 ? 14.636 4.936 6.770 1.00 9.32 21 GLY B CA 1
ATOM 1428 C C . GLY B 1 29 ? 14.108 3.577 6.374 1.00 9.57 21 GLY B C 1
ATOM 1429 O O . GLY B 1 29 ? 14.135 2.649 7.182 1.00 10.12 21 GLY B O 1
ATOM 1430 N N . ALA B 1 30 ? 13.612 3.442 5.158 1.00 9.31 22 ALA B N 1
ATOM 1431 C CA . ALA B 1 30 ? 13.001 2.174 4.735 1.00 9.43 22 ALA B CA 1
ATOM 1432 C C . ALA B 1 30 ? 14.055 1.158 4.359 1.00 9.40 22 ALA B C 1
ATOM 1433 O O . ALA B 1 30 ? 15.143 1.500 3.876 1.00 9.03 22 ALA B O 1
ATOM 1435 N N . GLN B 1 31 ? 13.712 -0.113 4.543 1.00 9.63 23 GLN B N 1
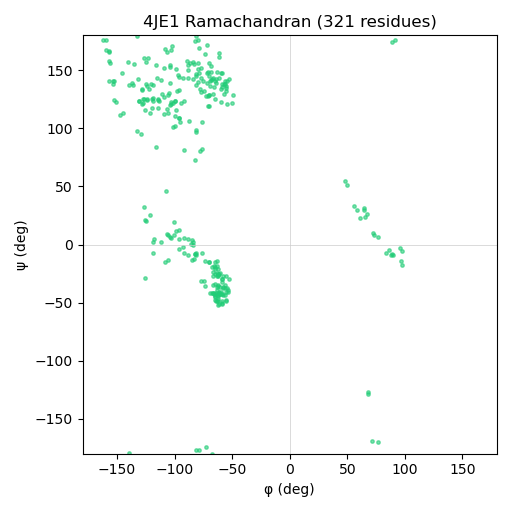ATOM 1436 C CA . GLN B 1 31 ? 14.434 -1.198 3.900 1.00 9.92 23 GLN B CA 1
ATOM 1437 C C . GLN B 1 31 ? 14.240 -1.099 2.390 1.00 9.37 23 GLN B C 1
ATOM 1438 O O . GLN B 1 31 ? 13.131 -1.053 1.907 1.00 9.61 23 GLN B O 1
ATOM 1444 N N . ALA B 1 32 ? 15.341 -1.055 1.642 1.00 8.84 24 ALA B N 1
ATOM 1445 C CA . ALA B 1 32 ? 15.256 -1.040 0.179 1.00 8.53 24 ALA B CA 1
ATOM 1446 C C . ALA B 1 32 ? 14.703 -2.340 -0.369 1.00 8.34 24 ALA B C 1
ATOM 1447 O O . ALA B 1 32 ? 15.021 -3.405 0.144 1.00 8.38 24 ALA B O 1
ATOM 1449 N N . ALA B 1 33 ? 13.913 -2.238 -1.429 1.00 8.16 25 ALA B N 1
ATOM 1450 C CA . ALA B 1 33 ? 13.432 -3.412 -2.129 1.00 8.08 25 ALA B CA 1
ATOM 1451 C C . ALA B 1 33 ? 14.575 -4.105 -2.867 1.00 8.04 25 ALA B C 1
ATOM 1452 O O . ALA B 1 33 ? 15.440 -3.458 -3.459 1.00 7.87 25 ALA B O 1
ATOM 1454 N N . ASP B 1 34 ? 14.557 -5.423 -2.844 1.00 8.16 26 ASP B N 1
ATOM 1455 C CA . ASP B 1 34 ? 15.533 -6.205 -3.578 1.00 8.29 26 ASP B CA 1
ATOM 1456 C C . ASP B 1 34 ? 15.139 -6.249 -5.046 1.00 7.94 26 ASP B C 1
ATOM 1457 O O . ASP B 1 34 ? 14.061 -5.789 -5.463 1.00 8.21 26 ASP B O 1
ATOM 1462 N N . PHE B 1 35 ? 16.071 -6.742 -5.849 1.00 7.68 27 PHE B N 1
ATOM 1463 C CA . PHE B 1 35 ? 15.929 -6.753 -7.289 1.00 7.39 27 PHE B CA 1
ATOM 1464 C C . PHE B 1 35 ? 16.813 -7.832 -7.899 1.00 7.29 27 PHE B C 1
ATOM 1465 O O . PHE B 1 35 ? 17.650 -8.415 -7.226 1.00 7.41 27 PHE B O 1
ATOM 1473 N N . LYS B 1 36 ? 16.560 -8.121 -9.156 1.00 7.08 28 LYS B N 1
ATOM 1474 C CA . LYS B 1 36 ? 17.423 -8.955 -9.984 1.00 7.09 28 LYS B CA 1
ATOM 1475 C C . LYS B 1 36 ? 17.664 -8.160 -11.255 1.00 6.87 28 LYS B C 1
ATOM 1476 O O . LYS B 1 36 ? 16.865 -8.179 -12.201 1.00 7.17 28 LYS B O 1
ATOM 1478 N N . LEU B 1 37 ? 18.776 -7.435 -11.261 1.00 6.59 29 LEU B N 1
ATOM 1479 C CA . LEU B 1 37 ? 19.201 -6.619 -12.392 1.00 6.38 29 LEU B CA 1
ATOM 1480 C C . LEU B 1 37 ? 20.303 -7.366 -13.133 1.00 6.46 29 LEU B C 1
ATOM 1481 O O . LEU B 1 37 ? 20.793 -8.383 -12.647 1.00 6.70 29 LEU B O 1
ATOM 1486 N N . VAL B 1 38 ? 20.716 -6.893 -14.299 1.00 6.40 30 VAL B N 1
ATOM 1487 C CA . VAL B 1 38 ? 21.682 -7.642 -15.107 1.00 6.55 30 VAL B CA 1
ATOM 1488 C C . VAL B 1 38 ? 22.940 -6.816 -15.329 1.00 6.77 30 VAL B C 1
ATOM 1489 O O . VAL B 1 38 ? 22.873 -5.691 -15.828 1.00 6.57 30 VAL B O 1
ATOM 1493 N N . GLY B 1 39 ? 24.090 -7.392 -14.976 1.00 7.21 31 GLY B N 1
ATOM 1494 C CA . GLY B 1 39 ? 25.367 -6.726 -15.165 1.00 7.72 31 GLY B CA 1
ATOM 1495 C C . GLY B 1 39 ? 25.873 -6.818 -16.577 1.00 8.47 31 GLY B C 1
ATOM 1496 O O . GLY B 1 39 ? 25.291 -7.492 -17.410 1.00 8.24 31 GLY B O 1
ATOM 1497 N N . LYS B 1 40 ? 26.999 -6.164 -16.834 1.00 9.61 32 LYS B N 1
ATOM 1498 C CA . LYS B 1 40 ? 27.447 -6.009 -18.213 1.00 10.99 32 LYS B CA 1
ATOM 1499 C C . LYS B 1 40 ? 27.922 -7.344 -18.788 1.00 11.29 32 LYS B C 1
ATOM 1500 O O . LYS B 1 40 ? 28.069 -7.441 -20.004 1.00 11.90 32 LYS B O 1
ATOM 1506 N N . ASP B 1 41 ? 28.167 -8.353 -17.946 1.00 11.26 33 ASP B N 1
ATOM 1507 C CA . ASP B 1 41 ? 28.492 -9.717 -18.369 1.00 11.71 33 ASP B CA 1
ATOM 1508 C C . ASP B 1 41 ? 27.285 -10.678 -18.391 1.00 10.95 33 ASP B C 1
ATOM 1509 O O . ASP B 1 41 ? 27.458 -11.877 -18.475 1.00 11.28 33 ASP B O 1
ATOM 1514 N N . LEU B 1 42 ? 26.079 -10.124 -18.290 1.00 9.93 34 LEU B N 1
ATOM 1515 C CA . LEU B 1 42 ? 24.802 -10.849 -18.394 1.00 9.43 34 LEU B CA 1
ATOM 1516 C C . LEU B 1 42 ? 24.429 -11.652 -17.148 1.00 9.10 34 LEU B C 1
ATOM 1517 O O . LEU B 1 42 ? 23.421 -12.356 -17.159 1.00 8.78 34 LEU B O 1
ATOM 1522 N N . ALA B 1 43 ? 25.207 -11.517 -16.080 1.00 9.13 35 ALA B N 1
ATOM 1523 C CA . ALA B 1 43 ? 24.876 -12.166 -14.807 1.00 9.11 35 ALA B CA 1
ATOM 1524 C C . ALA B 1 43 ? 23.887 -11.329 -13.999 1.00 8.98 35 ALA B C 1
ATOM 1525 O O . ALA B 1 43 ? 23.783 -10.111 -14.175 1.00 8.81 35 ALA B O 1
ATOM 1527 N N . ASP B 1 44 ? 23.174 -11.992 -13.099 1.00 9.06 36 ASP B N 1
ATOM 1528 C CA . ASP B 1 44 ? 22.188 -11.340 -12.227 1.00 9.21 36 ASP B CA 1
ATOM 1529 C C . ASP B 1 44 ? 22.860 -10.654 -11.048 1.00 8.95 36 ASP B C 1
ATOM 1530 O O . ASP B 1 44 ? 23.814 -11.189 -10.438 1.00 9.52 36 ASP B O 1
ATOM 1535 N N . LEU B 1 45 ? 22.353 -9.473 -10.722 1.00 8.50 37 LEU B N 1
ATOM 1536 C CA . LEU B 1 45 ? 22.803 -8.691 -9.589 1.00 8.52 37 LEU B CA 1
ATOM 1537 C C . LEU B 1 45 ? 21.619 -8.426 -8.679 1.00 8.57 37 LEU B C 1
ATOM 1538 O O . LEU B 1 45 ? 20.555 -8.017 -9.143 1.00 8.41 37 LEU B O 1
ATOM 1543 N N . SER B 1 46 ? 21.831 -8.630 -7.384 1.00 8.80 38 SER B N 1
ATOM 1544 C CA . SER B 1 46 ? 20.825 -8.365 -6.357 1.00 9.03 38 SER B CA 1
ATOM 1545 C C . SER B 1 46 ? 21.483 -7.573 -5.240 1.00 8.76 38 SER B C 1
ATOM 1546 O O . SER B 1 46 ? 22.676 -7.294 -5.301 1.00 8.58 38 SER B O 1
ATOM 1549 N N . LEU B 1 47 ? 20.719 -7.228 -4.205 1.00 8.68 39 LEU B N 1
ATOM 1550 C CA . LEU B 1 47 ? 21.330 -6.486 -3.094 1.00 8.88 39 LEU B CA 1
ATOM 1551 C C . LEU B 1 47 ? 22.498 -7.257 -2.488 1.00 9.01 39 LEU B C 1
ATOM 1552 O O . LEU B 1 47 ? 23.500 -6.658 -2.134 1.00 8.91 39 LEU B O 1
ATOM 1557 N N . ALA B 1 48 ? 22.388 -8.581 -2.404 1.00 9.12 40 ALA B N 1
ATOM 1558 C CA . ALA B 1 48 ? 23.454 -9.417 -1.851 1.00 9.33 40 ALA B CA 1
ATOM 1559 C C . ALA B 1 48 ? 24.759 -9.349 -2.645 1.00 9.39 40 ALA B C 1
ATOM 1560 O O . ALA B 1 48 ? 25.837 -9.564 -2.107 1.00 9.64 40 ALA B O 1
ATOM 1562 N N . SER B 1 49 ? 24.672 -9.018 -3.926 1.00 9.13 41 SER B N 1
ATOM 1563 C CA . SER B 1 49 ? 25.852 -8.843 -4.770 1.00 9.27 41 SER B CA 1
ATOM 1564 C C . SER B 1 49 ? 26.732 -7.709 -4.302 1.00 9.46 41 SER B C 1
ATOM 1565 O O . SER B 1 49 ? 27.893 -7.634 -4.681 1.00 10.25 41 SER B O 1
ATOM 1568 N N . PHE B 1 50 ? 26.167 -6.830 -3.490 1.00 9.30 42 PHE B N 1
ATOM 1569 C CA . PHE B 1 50 ? 26.852 -5.644 -2.999 1.00 9.39 42 PHE B CA 1
ATOM 1570 C C . PHE B 1 50 ? 26.902 -5.619 -1.483 1.00 9.47 42 PHE B C 1
ATOM 1571 O O . PHE B 1 50 ? 27.066 -4.564 -0.880 1.00 9.45 42 PHE B O 1
ATOM 1579 N N . ALA B 1 51 ? 26.836 -6.795 -0.862 1.00 9.60 43 ALA B N 1
ATOM 1580 C CA . ALA B 1 51 ? 26.822 -6.892 0.591 1.00 9.76 43 ALA B CA 1
ATOM 1581 C C . ALA B 1 51 ? 28.027 -6.204 1.201 1.00 9.79 43 ALA B C 1
ATOM 1582 O O . ALA B 1 51 ? 29.120 -6.305 0.689 1.00 9.81 43 ALA B O 1
ATOM 1584 N N . GLY B 1 52 ? 27.787 -5.485 2.296 1.00 9.66 44 GLY B N 1
ATOM 1585 C CA . GLY B 1 52 ? 28.854 -4.850 3.076 1.00 9.93 44 GLY B CA 1
ATOM 1586 C C . GLY B 1 52 ? 29.209 -3.455 2.632 1.00 9.94 44 GLY B C 1
ATOM 1587 O O . GLY B 1 52 ? 29.942 -2.774 3.329 1.00 10.24 44 GLY B O 1
ATOM 1588 N N . LYS B 1 53 ? 28.668 -3.009 1.496 1.00 9.91 45 LYS B N 1
ATOM 1589 C CA . LYS B 1 53 ? 28.984 -1.694 0.920 1.00 10.15 45 LYS B CA 1
ATOM 1590 C C . LYS B 1 53 ? 27.798 -0.764 1.050 1.00 9.46 45 LYS B C 1
ATOM 1591 O O . LYS B 1 53 ? 26.649 -1.215 1.053 1.00 9.24 45 LYS B O 1
ATOM 1597 N N . ARG B 1 54 ? 28.085 0.532 1.133 1.00 8.93 46 ARG B N 1
ATOM 1598 C CA . ARG B 1 54 ? 27.071 1.535 0.832 1.00 8.69 46 ARG B CA 1
ATOM 1599 C C . ARG B 1 54 ? 26.850 1.530 -0.667 1.00 8.37 46 ARG B C 1
ATOM 1600 O O . ARG B 1 54 ? 27.764 1.259 -1.429 1.00 8.30 46 ARG B O 1
ATOM 1608 N N . LYS B 1 55 ? 25.620 1.806 -1.085 1.00 7.99 47 LYS B N 1
ATOM 1609 C CA . LYS B 1 55 ? 25.254 1.750 -2.498 1.00 7.85 47 LYS B CA 1
ATOM 1610 C C . LYS B 1 55 ? 24.573 3.031 -2.914 1.00 7.43 47 LYS B C 1
ATOM 1611 O O . LYS B 1 55 ? 23.687 3.505 -2.218 1.00 7.49 47 LYS B O 1
ATOM 1617 N N . VAL B 1 56 ? 24.988 3.569 -4.048 1.00 7.02 48 VAL B N 1
ATOM 1618 C CA . VAL B 1 56 ? 24.270 4.660 -4.681 1.00 6.88 48 VAL B CA 1
ATOM 1619 C C . VAL B 1 56 ? 23.550 4.083 -5.893 1.00 6.82 48 VAL B C 1
ATOM 1620 O O . VAL B 1 56 ? 24.224 3.687 -6.855 1.00 6.92 48 VAL B O 1
ATOM 1624 N N . LEU B 1 57 ? 22.217 4.058 -5.871 1.00 6.73 49 LEU B N 1
ATOM 1625 C CA . LEU B 1 57 ? 21.438 3.663 -7.047 1.00 6.76 49 LEU B CA 1
ATOM 1626 C C . LEU B 1 57 ? 21.227 4.921 -7.872 1.00 6.44 49 LEU B C 1
ATOM 1627 O O . LEU B 1 57 ? 20.483 5.815 -7.464 1.00 6.31 49 LEU B O 1
ATOM 1632 N N . ASN B 1 58 ? 21.935 5.023 -8.978 1.00 6.29 50 ASN B N 1
ATOM 1633 C CA . ASN B 1 58 ? 21.822 6.176 -9.867 1.00 6.26 50 ASN B CA 1
ATOM 1634 C C . ASN B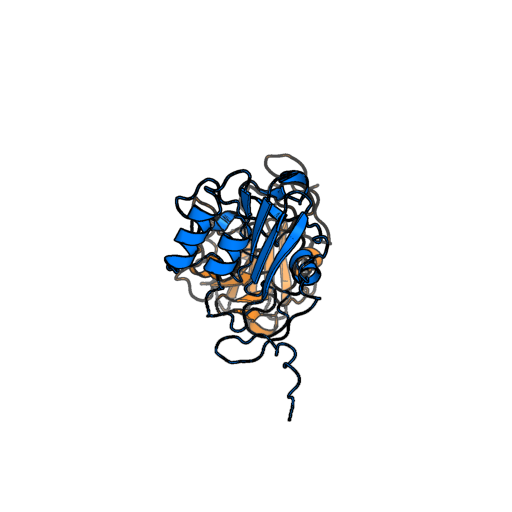 1 58 ? 20.948 5.730 -11.004 1.00 6.09 50 ASN B C 1
ATOM 1635 O O . ASN B 1 58 ? 21.381 4.977 -11.876 1.00 5.97 50 ASN B O 1
ATOM 1640 N N . ILE B 1 59 ? 19.688 6.146 -10.933 1.00 5.98 51 ILE B N 1
ATOM 1641 C CA . ILE B 1 59 ? 18.615 5.606 -11.772 1.00 6.01 51 ILE B CA 1
ATOM 1642 C C . ILE B 1 59 ? 18.311 6.594 -12.888 1.00 6.14 51 ILE B C 1
ATOM 1643 O O . ILE B 1 59 ? 17.954 7.725 -12.622 1.00 6.08 51 ILE B O 1
ATOM 1648 N N . VAL B 1 60 ? 18.452 6.152 -14.132 1.00 6.31 52 VAL B N 1
ATOM 1649 C CA . VAL B 1 60 ? 18.436 7.065 -15.285 1.00 6.61 52 VAL B CA 1
ATOM 1650 C C . VAL B 1 60 ? 17.597 6.482 -16.419 1.00 6.60 52 VAL B C 1
ATOM 1651 O O . VAL B 1 60 ? 17.704 5.285 -16.698 1.00 6.46 52 VAL B O 1
ATOM 1655 N N . PRO B 1 61 ? 16.787 7.302 -17.116 1.00 6.66 53 PRO B N 1
ATOM 1656 C CA . PRO B 1 61 ? 16.004 6.732 -18.222 1.00 6.79 53 PRO B CA 1
ATOM 1657 C C . PRO B 1 61 ? 16.891 6.021 -19.249 1.00 6.94 53 PRO B C 1
ATOM 1658 O O . PRO B 1 61 ? 16.596 4.908 -19.664 1.00 6.95 53 PRO B O 1
ATOM 1662 N N . SER B 1 62 ? 17.959 6.673 -19.657 1.00 7.18 54 SER B N 1
ATOM 1663 C CA . SER B 1 62 ? 18.996 5.992 -20.464 1.00 7.51 54 SER B CA 1
ATOM 1664 C C . SER B 1 62 ? 20.368 6.620 -20.289 1.00 8.12 54 SER B C 1
ATOM 1665 O O . SER B 1 62 ? 20.482 7.845 -20.252 1.00 8.69 54 SER B O 1
ATOM 1668 N N . LEU B 1 63 ? 21.390 5.782 -20.236 1.00 8.78 55 LEU B N 1
ATOM 1669 C CA . LEU B 1 63 ? 22.785 6.230 -20.224 1.00 9.75 55 LEU B CA 1
ATOM 1670 C C . LEU B 1 63 ? 23.374 6.203 -21.638 1.00 9.83 55 LEU B C 1
ATOM 1671 O O . LEU B 1 63 ? 24.570 6.477 -21.825 1.00 10.05 55 LEU B O 1
ATOM 1676 N N . ASP B 1 64 ? 22.544 5.897 -22.639 1.00 9.81 56 ASP B N 1
ATOM 1677 C CA . ASP B 1 64 ? 22.975 5.713 -24.019 1.00 10.55 56 ASP B CA 1
ATOM 1678 C C . ASP B 1 64 ? 22.519 6.895 -24.866 1.00 11.69 56 ASP B C 1
ATOM 1679 O O . ASP B 1 64 ? 21.986 6.727 -25.943 1.00 11.81 56 ASP B O 1
ATOM 1684 N N . THR B 1 65 ? 22.718 8.109 -24.377 1.00 14.23 57 THR B N 1
ATOM 1685 C CA . THR B 1 65 ? 22.258 9.277 -25.112 1.00 15.87 57 THR B CA 1
ATOM 1686 C C . THR B 1 65 ? 23.357 9.726 -26.069 1.00 17.42 57 THR B C 1
ATOM 1687 O O . THR B 1 65 ? 24.531 9.448 -25.843 1.00 17.31 57 THR B O 1
ATOM 1691 N N . PRO B 1 66 ? 22.978 10.407 -27.164 1.00 19.00 58 PRO B N 1
ATOM 1692 C CA . PRO B 1 66 ? 23.996 10.848 -28.110 1.00 19.95 58 PRO B CA 1
ATOM 1693 C C . PRO B 1 66 ? 25.061 11.736 -27.484 1.00 20.23 58 PRO B C 1
ATOM 1694 O O . PRO B 1 66 ? 26.226 11.619 -27.833 1.00 20.92 58 PRO B O 1
ATOM 1698 N N . THR B 1 67 ? 24.657 12.587 -26.547 1.00 19.72 59 THR B N 1
ATOM 1699 C CA . THR B 1 67 ? 25.575 13.476 -25.849 1.00 20.24 59 THR B CA 1
ATOM 1700 C C . THR B 1 67 ? 25.835 12.955 -24.437 1.00 19.26 59 THR B C 1
ATOM 1701 O O . THR B 1 67 ? 24.921 12.486 -23.762 1.00 19.07 59 THR B O 1
ATOM 1705 N N . CYS B 1 68 ? 27.095 13.038 -24.010 1.00 18.95 60 CYS B N 1
ATOM 1706 C CA A CYS B 1 68 ? 27.511 12.513 -22.716 0.60 18.90 60 CYS B CA 1
ATOM 1707 C CA B CYS B 1 68 ? 27.511 12.511 -22.718 0.40 18.81 60 CYS B CA 1
ATOM 1708 C C . CYS B 1 68 ? 27.031 13.364 -21.556 1.00 18.70 60 CYS B C 1
ATOM 1709 O O . CYS B 1 68 ? 27.204 14.580 -21.559 1.00 19.59 60 CYS B O 1
ATOM 1714 N N . ALA B 1 69 ? 26.446 12.713 -20.551 1.00 18.14 61 ALA B N 1
ATOM 1715 C CA . ALA B 1 69 ? 26.053 13.380 -19.312 1.00 17.50 61 ALA B CA 1
ATOM 1716 C C . ALA B 1 69 ? 27.307 13.471 -18.418 1.00 17.47 61 ALA B C 1
ATOM 1717 O O . ALA B 1 69 ? 27.456 12.758 -17.445 1.00 16.76 61 ALA B O 1
ATOM 1719 N N . THR B 1 70 ? 28.2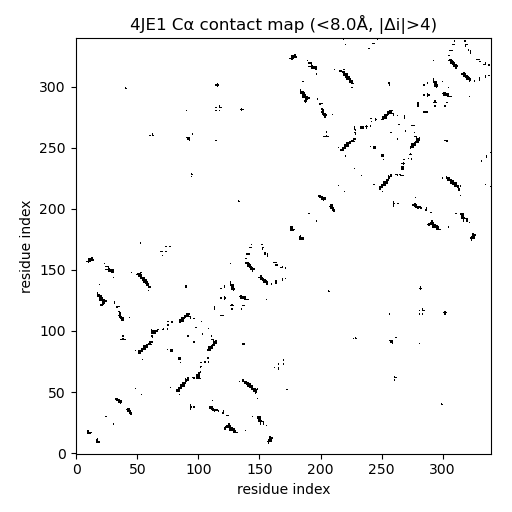23 14.353 -18.793 1.00 17.27 62 THR B N 1
ATOM 1720 C CA . THR B 1 70 ? 29.517 14.489 -18.125 1.00 17.02 62 THR B CA 1
ATOM 1721 C C . THR B 1 70 ? 29.425 14.702 -16.624 1.00 16.26 62 THR B C 1
ATOM 1722 O O . THR B 1 70 ? 30.191 14.108 -15.862 1.00 15.25 62 THR B O 1
ATOM 1726 N N . SER B 1 71 ? 28.469 15.515 -16.186 1.00 15.71 63 SER B N 1
ATOM 1727 C CA A SER B 1 71 ? 28.297 15.776 -14.755 0.50 15.19 63 SER B CA 1
ATOM 1728 C CA B SER B 1 71 ? 28.281 15.780 -14.759 0.50 15.37 63 SER B CA 1
ATOM 1729 C C . SER B 1 71 ? 27.951 14.505 -13.979 1.00 14.48 63 SER B C 1
ATOM 1730 O O . SER B 1 71 ? 28.331 14.360 -12.801 1.00 14.46 63 SER B O 1
ATOM 1735 N N . THR B 1 72 ? 27.260 13.575 -14.635 1.00 13.07 64 THR B N 1
ATOM 1736 C CA A THR B 1 72 ? 26.943 12.284 -14.043 0.50 12.48 64 THR B CA 1
ATOM 1737 C CA B THR B 1 72 ? 26.955 12.290 -14.015 0.50 13.04 64 THR B CA 1
ATOM 1738 C C . THR B 1 72 ? 28.205 11.424 -13.944 1.00 11.99 64 THR B C 1
ATOM 1739 O O . THR B 1 72 ? 28.361 10.672 -13.010 1.00 12.66 64 THR B O 1
ATOM 1746 N N . ARG B 1 73 ? 29.099 11.525 -14.935 1.00 11.32 65 ARG B N 1
ATOM 1747 C CA . ARG B 1 73 ? 30.376 10.843 -14.820 1.00 10.02 65 ARG B CA 1
ATOM 1748 C C . ARG B 1 73 ? 31.110 11.349 -13.574 1.00 9.86 65 ARG B C 1
ATOM 1749 O O . ARG B 1 73 ? 31.598 10.551 -12.793 1.00 9.22 65 ARG B O 1
ATOM 1757 N N . LYS B 1 74 ? 31.207 12.663 -13.389 1.00 9.63 66 LYS B N 1
ATOM 1758 C CA . LYS B 1 74 ? 31.912 13.198 -12.225 1.00 9.62 66 LYS B CA 1
ATOM 1759 C C . LYS B 1 74 ? 31.280 12.723 -10.913 1.00 9.27 66 LYS B C 1
ATOM 1760 O O . LYS B 1 74 ? 31.973 12.347 -9.972 1.00 9.34 66 LYS B O 1
ATOM 1762 N N . PHE B 1 75 ? 29.954 12.721 -10.855 1.00 8.93 67 PHE B N 1
ATOM 1763 C CA . PHE B 1 75 ? 29.276 12.213 -9.669 1.00 8.71 67 PHE B CA 1
ATOM 1764 C C . PHE B 1 75 ? 29.590 10.728 -9.459 1.00 8.61 67 PHE B C 1
ATOM 1765 O O . PHE B 1 75 ? 29.889 10.325 -8.340 1.00 8.52 67 PHE B O 1
ATOM 1773 N N . ASN B 1 76 ? 29.501 9.926 -10.517 1.00 8.60 68 ASN B N 1
ATOM 1774 C CA . ASN B 1 76 ? 29.806 8.498 -10.407 1.00 8.68 68 ASN B CA 1
ATOM 1775 C C . ASN B 1 76 ? 31.207 8.277 -9.874 1.00 9.10 68 ASN B C 1
ATOM 1776 O O . ASN B 1 76 ? 31.413 7.439 -8.994 1.00 8.67 68 ASN B O 1
ATOM 1781 N N . GLU B 1 77 ? 32.172 9.048 -10.373 1.00 9.67 69 GLU B N 1
ATOM 1782 C CA A GLU B 1 77 ? 33.547 8.947 -9.915 0.60 10.41 69 GLU B CA 1
ATOM 1783 C CA B GLU B 1 77 ? 33.550 8.891 -9.901 0.40 10.00 69 GLU B CA 1
ATOM 1784 C C . GLU B 1 77 ? 33.692 9.380 -8.460 1.00 10.09 69 GLU B C 1
ATOM 1785 O O . GLU B 1 77 ? 34.319 8.709 -7.663 1.00 10.01 69 GLU B O 1
ATOM 1796 N N . ALA B 1 78 ? 33.101 10.520 -8.112 1.00 9.82 70 ALA B N 1
ATOM 1797 C CA . ALA B 1 78 ? 33.196 11.022 -6.741 1.00 9.90 70 ALA B CA 1
ATOM 1798 C C . ALA B 1 78 ? 32.565 10.068 -5.735 1.00 9.80 70 ALA B C 1
ATOM 1799 O O . ALA B 1 78 ? 33.165 9.745 -4.727 1.00 10.19 70 ALA B O 1
ATOM 1801 N N . ALA B 1 79 ? 31.351 9.601 -6.007 1.00 9.54 71 ALA B N 1
ATOM 1802 C CA . ALA B 1 79 ? 30.680 8.722 -5.056 1.00 9.54 71 ALA B CA 1
ATOM 1803 C C . ALA B 1 79 ? 31.405 7.394 -4.881 1.00 9.72 71 ALA B C 1
ATOM 1804 O O . ALA B 1 79 ? 31.550 6.896 -3.761 1.00 9.56 71 ALA B O 1
ATOM 1806 N N . SER B 1 80 ? 31.855 6.818 -5.994 1.00 9.86 72 SER B N 1
ATOM 1807 C CA . SER B 1 80 ? 32.536 5.535 -5.963 1.00 10.49 72 SER B CA 1
ATOM 1808 C C . SER B 1 80 ? 33.904 5.608 -5.327 1.00 11.40 72 SER B C 1
ATOM 1809 O O . SER B 1 80 ? 34.447 4.569 -4.964 1.00 11.6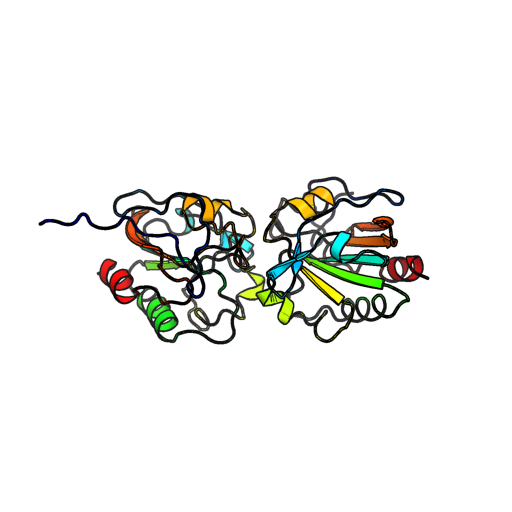4 72 SER B O 1
ATOM 1812 N N . SER B 1 81 ? 34.444 6.813 -5.173 1.00 12.03 73 SER B N 1
ATOM 1813 C CA A SER B 1 81 ? 35.760 7.004 -4.563 0.60 12.66 73 SER B CA 1
ATOM 1814 C CA B SER B 1 81 ? 35.763 7.009 -4.563 0.40 12.77 73 SER B CA 1
ATOM 1815 C C . SER B 1 81 ? 35.643 7.240 -3.061 1.00 13.16 73 SER B C 1
ATOM 1816 O O . SER B 1 81 ? 36.658 7.297 -2.357 1.00 13.80 73 SER B O 1
ATOM 1821 N N . LEU B 1 82 ? 34.416 7.381 -2.568 1.00 13.41 74 LEU B N 1
ATOM 1822 C CA . LEU B 1 82 ? 34.196 7.521 -1.125 1.00 14.07 74 LEU B CA 1
ATOM 1823 C C . LEU B 1 82 ? 34.412 6.153 -0.480 1.00 14.26 74 LEU B C 1
ATOM 1824 O O . LEU B 1 82 ? 34.474 5.119 -1.155 1.00 14.81 74 LEU B O 1
ATOM 1829 N N . ASP B 1 83 ? 34.574 6.142 0.839 1.00 14.38 75 ASP B N 1
ATOM 1830 C CA A ASP B 1 83 ? 34.849 4.905 1.567 0.60 14.32 75 ASP B CA 1
ATOM 1831 C CA B ASP B 1 83 ? 34.869 4.896 1.534 0.40 14.05 75 ASP B CA 1
ATOM 1832 C C . ASP B 1 83 ? 33.748 3.874 1.350 1.00 13.30 75 ASP B C 1
ATOM 1833 O O . ASP B 1 83 ? 32.580 4.186 1.534 1.00 12.71 75 ASP B O 1
ATOM 1842 N N . ASN B 1 84 ? 34.137 2.658 0.982 1.00 12.38 76 ASN B N 1
ATOM 1843 C CA . ASN B 1 84 ? 33.221 1.516 0.991 1.00 11.65 76 ASN B CA 1
ATOM 1844 C C . ASN B 1 84 ? 31.870 1.791 0.317 1.00 10.74 76 ASN B C 1
ATOM 1845 O O . ASN B 1 84 ? 30.804 1.610 0.913 1.00 10.09 76 ASN B O 1
ATOM 1850 N N . THR B 1 85 ? 31.952 2.231 -0.927 1.00 10.09 77 THR B N 1
ATOM 1851 C CA . THR B 1 85 ? 30.789 2.658 -1.692 1.00 9.62 77 THR B CA 1
ATOM 1852 C C . THR B 1 85 ? 30.861 2.092 -3.097 1.00 9.03 77 THR B C 1
ATOM 1853 O O . THR B 1 85 ? 31.904 2.132 -3.744 1.00 9.54 77 THR B O 1
ATOM 1857 N N . VAL B 1 86 ? 29.722 1.608 -3.577 1.00 8.23 78 VAL B N 1
ATOM 1858 C CA . VAL B 1 86 ? 29.576 1.220 -4.977 1.00 7.81 78 VAL B CA 1
ATOM 1859 C C . VAL B 1 86 ? 28.456 2.050 -5.578 1.00 7.35 78 VAL B C 1
ATOM 1860 O O . VAL B 1 86 ? 27.441 2.286 -4.932 1.00 7.26 78 VAL B O 1
ATOM 1864 N N . VAL B 1 87 ? 28.662 2.534 -6.801 1.00 7.02 79 VAL B N 1
ATOM 1865 C CA . VAL B 1 87 ? 27.603 3.217 -7.547 1.00 6.84 79 VAL B CA 1
ATOM 1866 C C . VAL B 1 87 ? 27.024 2.204 -8.530 1.00 6.71 79 VAL B C 1
ATOM 1867 O O . VAL B 1 87 ? 27.745 1.593 -9.307 1.00 6.84 79 VAL B O 1
ATOM 1871 N N . ILE B 1 88 ? 25.718 2.005 -8.438 1.00 6.47 80 ILE B N 1
ATOM 1872 C CA . ILE B 1 88 ? 24.984 1.071 -9.273 1.00 6.39 80 ILE B CA 1
ATOM 1873 C C . ILE B 1 88 ? 24.136 1.899 -10.212 1.00 6.27 80 ILE B C 1
ATOM 1874 O O . ILE B 1 88 ? 23.223 2.605 -9.790 1.00 6.13 80 ILE B O 1
ATOM 1879 N N . VAL B 1 89 ? 24.470 1.858 -11.492 1.00 6.24 81 VAL B N 1
ATOM 1880 C CA . VAL B 1 89 ? 23.805 2.687 -12.481 1.00 6.25 81 VAL B CA 1
ATOM 1881 C C . VAL B 1 89 ? 22.715 1.857 -13.117 1.00 6.02 81 VAL B C 1
ATOM 1882 O O . VAL B 1 89 ? 22.998 0.924 -13.865 1.00 5.99 81 VAL B O 1
ATOM 1886 N N . VAL B 1 90 ? 21.469 2.194 -12.789 1.00 5.80 82 VAL B N 1
ATOM 1887 C CA . VAL B 1 90 ? 20.319 1.372 -13.133 1.00 5.78 82 VAL B CA 1
ATOM 1888 C C . VAL B 1 90 ? 19.556 2.026 -14.267 1.00 5.78 82 VAL B C 1
ATOM 1889 O O . VAL B 1 90 ? 19.169 3.214 -14.187 1.00 5.77 82 VAL B O 1
ATOM 1893 N N . SER B 1 91 ? 19.284 1.240 -15.316 1.00 5.79 83 SER B N 1
ATOM 1894 C CA . SER B 1 91 ? 18.451 1.718 -16.413 1.00 5.80 83 SER B CA 1
ATOM 1895 C C . SER B 1 91 ? 17.970 0.530 -17.201 1.00 5.81 83 SER B C 1
ATOM 1896 O O . SER B 1 91 ? 18.399 -0.610 -16.980 1.00 5.82 83 SER B O 1
ATOM 1899 N N . ALA B 1 92 ? 17.128 0.803 -18.188 1.00 5.83 84 ALA B N 1
ATOM 1900 C CA . ALA B 1 92 ? 16.623 -0.196 -19.123 1.00 5.86 84 ALA B CA 1
ATOM 1901 C C . ALA B 1 92 ? 17.597 -0.512 -20.245 1.00 5.89 84 ALA B C 1
ATOM 1902 O O . ALA B 1 92 ? 17.344 -1.428 -21.022 1.00 5.93 84 ALA B O 1
ATOM 1904 N N . ASP B 1 93 ? 18.694 0.220 -20.344 1.00 5.90 85 ASP B N 1
ATOM 1905 C CA . ASP B 1 93 ? 19.691 -0.052 -21.371 1.00 5.96 85 ASP B CA 1
ATOM 1906 C C . ASP B 1 93 ? 20.198 -1.481 -21.257 1.00 6.07 85 ASP B C 1
ATOM 1907 O O . ASP B 1 93 ? 20.454 -1.953 -20.142 1.00 6.04 85 ASP B O 1
ATOM 1912 N N . LEU B 1 94 ? 20.373 -2.180 -22.370 1.00 6.28 86 LEU B N 1
ATOM 1913 C CA . LEU B 1 94 ? 20.916 -3.527 -22.277 1.00 6.54 86 LEU B CA 1
ATOM 1914 C C . LEU B 1 94 ? 22.385 -3.497 -21.873 1.00 6.93 86 LEU B C 1
ATOM 1915 O O . LEU B 1 94 ? 23.072 -2.513 -22.112 1.00 7.01 86 LEU B O 1
ATOM 1920 N N . PRO B 1 95 ? 22.876 -4.606 -21.283 1.00 7.43 87 PRO B N 1
ATOM 1921 C CA . PRO B 1 95 ? 24.306 -4.713 -21.008 1.00 7.96 87 PRO B CA 1
ATOM 1922 C C . PRO B 1 95 ? 25.186 -4.447 -22.229 1.00 8.56 87 PRO B C 1
ATOM 1923 O O . PRO B 1 95 ? 26.297 -3.943 -22.069 1.00 9.16 87 PRO B O 1
ATOM 1927 N N . PHE B 1 96 ? 24.707 -4.743 -23.436 1.00 9.28 88 PHE B N 1
ATOM 1928 C CA . PHE B 1 96 ? 25.485 -4.515 -24.667 1.00 10.08 88 PHE B CA 1
ATOM 1929 C C . PHE B 1 96 ? 25.789 -3.019 -24.816 1.00 10.77 88 PHE B C 1
ATOM 1930 O O . PHE B 1 96 ? 26.905 -2.644 -25.139 1.00 12.12 88 PHE B O 1
ATOM 1938 N N . ALA B 1 97 ? 24.817 -2.179 -24.506 1.00 10.85 89 ALA B N 1
ATOM 1939 C CA . ALA B 1 97 ? 24.994 -0.716 -24.497 1.00 11.41 89 ALA B CA 1
ATOM 1940 C C . ALA B 1 97 ? 25.810 -0.209 -23.308 1.00 12.19 89 ALA B C 1
ATOM 1941 O O . ALA B 1 97 ? 26.574 0.764 -23.442 1.00 12.57 89 ALA B O 1
ATOM 1943 N N . ALA B 1 98 ? 25.637 -0.866 -22.160 1.00 12.97 90 ALA B N 1
ATOM 1944 C CA . ALA B 1 98 ? 26.304 -0.495 -20.912 1.00 13.80 90 ALA B CA 1
ATOM 1945 C C . ALA B 1 98 ? 27.821 -0.525 -21.006 1.00 14.89 90 ALA B C 1
ATOM 1946 O O . ALA B 1 98 ? 28.492 0.292 -20.369 1.00 14.91 90 ALA B O 1
ATOM 1948 N N . THR B 1 99 ? 28.361 -1.429 -21.821 1.00 16.06 91 THR B N 1
ATOM 1949 C CA . THR B 1 99 ? 29.804 -1.495 -22.062 1.00 17.39 91 THR B CA 1
ATOM 1950 C C . THR B 1 99 ? 30.352 -0.229 -22.731 1.00 17.76 91 THR B C 1
ATOM 1951 O O . THR B 1 99 ? 31.564 -0.046 -22.761 1.00 19.71 91 THR B O 1
ATOM 1955 N N . ARG B 1 100 ? 29.486 0.624 -23.273 1.00 17.09 92 ARG B N 1
ATOM 1956 C CA . ARG B 1 100 ? 29.910 1.870 -23.949 1.00 16.72 92 ARG B CA 1
ATOM 1957 C C . ARG B 1 100 ? 29.512 3.166 -23.221 1.00 15.88 92 ARG B C 1
ATOM 1958 O O . ARG B 1 100 ? 29.745 4.250 -23.735 1.00 16.66 92 ARG B O 1
ATOM 1960 N N . PHE B 1 101 ? 28.873 3.069 -22.063 1.00 14.28 93 PHE B N 1
ATOM 1961 C CA . PHE B 1 101 ? 28.380 4.278 -21.389 1.00 13.30 93 PHE B CA 1
ATOM 1962 C C . PHE B 1 101 ? 29.517 5.245 -21.064 1.00 12.80 93 PHE B C 1
ATOM 1963 O O . PHE B 1 101 ? 30.453 4.904 -20.329 1.00 12.21 93 PHE B O 1
ATOM 1971 N N . CYS B 1 102 ? 29.418 6.467 -21.555 1.00 12.84 94 CYS B N 1
ATOM 1972 C CA . CYS B 1 102 ? 30.477 7.439 -21.283 1.00 13.56 94 CYS B CA 1
ATOM 1973 C C . CYS B 1 102 ? 30.524 7.819 -19.809 1.00 12.94 94 CYS B C 1
ATOM 1974 O O . CYS B 1 102 ? 31.534 8.324 -19.327 1.00 12.21 94 CYS B O 1
ATOM 1977 N N . THR B 1 103 ? 29.451 7.578 -19.064 1.00 12.19 95 THR B N 1
ATOM 1978 C CA . THR B 1 103 ? 29.426 7.955 -17.640 1.00 12.43 95 THR B CA 1
ATOM 1979 C C . THR B 1 103 ? 29.958 6.905 -16.699 1.00 11.93 95 THR B C 1
ATOM 1980 O O . THR B 1 103 ? 30.123 7.188 -15.494 1.00 12.00 95 THR B O 1
ATOM 1984 N N . THR B 1 104 ? 30.224 5.705 -17.204 1.00 11.39 96 THR B N 1
ATOM 1985 C CA . THR B 1 104 ? 30.665 4.610 -16.359 1.00 11.55 96 THR B CA 1
ATOM 1986 C C . THR B 1 104 ? 31.950 3.963 -16.809 1.00 11.94 96 THR B C 1
ATOM 1987 O O . THR B 1 104 ? 32.688 3.407 -15.986 1.00 11.60 96 THR B O 1
ATOM 1991 N N . GLU B 1 105 ? 32.234 3.992 -18.105 1.00 12.26 97 GLU B N 1
ATOM 1992 C CA . GLU B 1 105 ? 33.366 3.245 -18.586 1.00 13.14 97 GLU B CA 1
ATOM 1993 C C . GLU B 1 105 ? 34.669 3.700 -17.921 1.00 12.30 97 GLU B C 1
ATOM 1994 O O . GLU B 1 105 ? 34.924 4.890 -17.759 1.00 11.59 97 GLU B O 1
ATOM 2000 N N . GLY B 1 106 ? 35.458 2.732 -17.488 1.00 11.74 98 GLY B N 1
ATOM 2001 C CA . GLY B 1 106 ? 36.771 2.984 -16.905 1.00 11.70 98 GLY B CA 1
ATOM 2002 C C . GLY B 1 106 ? 36.776 3.224 -15.410 1.00 11.56 98 GLY B C 1
ATOM 2003 O O . GLY B 1 106 ? 37.830 3.275 -14.800 1.00 11.77 98 GLY B O 1
ATOM 2004 N N . LEU B 1 107 ? 35.596 3.345 -14.796 1.00 11.25 99 LEU B N 1
ATOM 2005 C CA . LEU B 1 107 ? 35.500 3.657 -13.368 1.00 11.03 99 LEU B CA 1
ATOM 2006 C C . LEU B 1 107 ? 35.272 2.404 -12.523 1.00 11.25 99 LEU B C 1
ATOM 2007 O O . LEU B 1 107 ? 34.224 1.742 -12.634 1.00 11.23 99 LEU B O 1
ATOM 2012 N N . ALA B 1 108 ? 36.243 2.081 -11.669 1.00 11.54 100 ALA B N 1
ATOM 2013 C CA . ALA B 1 108 ? 36.087 1.042 -10.650 1.00 11.93 100 ALA B CA 1
ATOM 2014 C C . ALA B 1 108 ? 34.945 1.400 -9.712 1.00 11.70 100 ALA B C 1
ATOM 2015 O O . ALA B 1 108 ? 34.704 2.562 -9.409 1.00 12.07 100 ALA B O 1
ATOM 2017 N N . ASN B 1 109 ? 34.274 0.380 -9.219 1.00 11.91 101 ASN B N 1
ATOM 2018 C CA . ASN B 1 109 ? 33.199 0.521 -8.265 1.00 11.67 101 ASN B CA 1
ATOM 2019 C C . ASN B 1 109 ? 32.036 1.342 -8.807 1.00 10.35 101 ASN B C 1
ATOM 2020 O O . ASN B 1 109 ? 31.259 1.855 -8.044 1.00 9.53 101 ASN B O 1
ATOM 2025 N N . VAL B 1 110 ? 31.920 1.414 -10.128 1.00 9.34 102 VAL B N 1
ATOM 2026 C CA . VAL B 1 110 ? 30.722 1.893 -10.809 1.00 8.87 102 VAL B CA 1
ATOM 2027 C C . VAL B 1 110 ? 30.255 0.730 -11.661 1.00 8.62 102 VAL B C 1
ATOM 2028 O O . VAL B 1 110 ? 31.001 0.253 -12.526 1.00 9.39 102 VAL B O 1
ATOM 2032 N N . VAL B 1 111 ? 29.059 0.230 -11.366 1.00 8.13 103 VAL B N 1
ATOM 2033 C CA . VAL B 1 111 ? 28.564 -1.050 -11.901 1.00 8.00 103 VAL B CA 1
ATOM 2034 C C . VAL B 1 111 ? 27.235 -0.790 -12.599 1.00 7.61 103 VAL B C 1
ATOM 2035 O O . VAL B 1 111 ? 26.288 -0.292 -11.980 1.00 7.69 103 VAL B O 1
ATOM 2039 N N . THR B 1 112 ? 27.133 -1.162 -13.866 1.00 7.10 104 THR B N 1
ATOM 2040 C CA . THR B 1 112 ? 25.886 -1.027 -14.595 1.00 6.79 104 THR B CA 1
ATOM 2041 C C . THR B 1 112 ? 24.959 -2.191 -14.291 1.00 6.46 104 THR B C 1
ATOM 2042 O O . THR B 1 112 ? 25.397 -3.328 -14.083 1.00 6.38 104 THR B O 1
ATOM 2046 N N . ALA B 1 113 ? 23.669 -1.901 -14.255 1.00 6.14 105 ALA B N 1
ATOM 2047 C CA . ALA B 1 113 ? 22.684 -2.897 -13.839 1.00 6.00 105 ALA B CA 1
ATOM 2048 C C . ALA B 1 113 ? 21.392 -2.633 -14.611 1.00 5.89 105 ALA B C 1
ATOM 2049 O O . ALA B 1 113 ? 20.717 -1.625 -14.401 1.00 5.89 105 ALA B O 1
ATOM 2051 N N . SER B 1 114 ? 21.053 -3.537 -15.515 1.00 5.91 106 SER B N 1
ATOM 2052 C CA . SER B 1 114 ? 19.922 -3.371 -16.410 1.00 5.89 106 SER B CA 1
ATOM 2053 C C . SER B 1 114 ? 18.638 -3.990 -15.880 1.00 5.89 106 SER B C 1
ATOM 2054 O O . SER B 1 114 ? 18.629 -5.090 -15.291 1.00 5.93 106 SER B O 1
ATOM 2057 N N . THR B 1 115 ? 17.527 -3.308 -16.145 1.00 5.87 107 THR B N 1
ATOM 2058 C CA . THR B 1 115 ? 16.199 -3.798 -15.792 1.00 5.89 107 THR B CA 1
ATOM 2059 C C . THR B 1 115 ? 15.599 -4.771 -16.822 1.00 5.93 107 THR B C 1
ATOM 2060 O O . THR B 1 115 ? 14.478 -5.231 -16.642 1.00 5.97 107 THR B O 1
ATOM 2064 N N . PHE B 1 116 ? 16.290 -5.082 -17.914 1.00 5.99 108 PHE B N 1
ATOM 2065 C CA . PHE B 1 116 ? 15.586 -5.747 -19.024 1.00 6.18 108 PHE B CA 1
ATOM 2066 C C . PHE B 1 116 ? 15.036 -7.115 -18.641 1.00 6.36 108 PHE B C 1
ATOM 2067 O O . PHE B 1 116 ? 13.974 -7.519 -19.142 1.00 6.73 108 PHE B O 1
ATOM 2075 N N . ARG B 1 117 ? 15.760 -7.863 -17.817 1.00 6.37 109 ARG B N 1
ATOM 2076 C CA . ARG B 1 117 ? 15.412 -9.263 -17.585 1.00 6.46 109 ARG B CA 1
ATOM 2077 C C . ARG B 1 117 ? 14.180 -9.434 -16.699 1.00 6.48 109 ARG B C 1
ATOM 2078 O O . ARG B 1 117 ? 13.435 -10.402 -16.859 1.00 6.59 109 ARG B O 1
ATOM 2086 N N . THR B 1 118 ? 13.972 -8.499 -15.769 1.00 6.46 110 THR B N 1
ATOM 2087 C CA . THR B 1 118 ? 12.783 -8.519 -14.924 1.00 6.58 110 THR B CA 1
ATOM 2088 C C . THR B 1 118 ? 11.740 -7.444 -15.274 1.00 6.62 110 THR B C 1
ATOM 2089 O O . THR B 1 118 ? 10.754 -7.255 -14.546 1.00 6.79 110 THR B O 1
ATOM 2093 N N . GLY B 1 119 ? 11.934 -6.760 -16.390 1.00 6.67 111 GLY B N 1
ATOM 2094 C CA . GLY B 1 119 ? 10.907 -5.865 -16.919 1.00 6.68 111 GLY B CA 1
ATOM 2095 C C . GLY B 1 119 ? 10.688 -4.649 -16.049 1.00 6.69 111 GLY B C 1
ATOM 2096 O O . GLY B 1 119 ? 11.629 -3.939 -15.718 1.00 6.56 111 GLY B O 1
ATOM 2097 N N . ARG B 1 120 ? 9.441 -4.423 -15.674 1.00 6.76 112 ARG B N 1
ATOM 2098 C CA . ARG B 1 120 ? 9.077 -3.291 -14.843 1.00 6.86 112 ARG B CA 1
ATOM 2099 C C . ARG B 1 120 ? 9.258 -3.531 -13.356 1.00 6.68 112 ARG B C 1
ATOM 2100 O O . ARG B 1 120 ? 8.966 -2.635 -12.560 1.00 6.59 112 ARG B O 1
ATOM 2108 N N . ALA B 1 121 ? 9.763 -4.692 -12.952 1.00 6.52 113 ALA B N 1
ATOM 2109 C CA . ALA B 1 121 ? 9.818 -5.044 -11.528 1.00 6.48 113 ALA B CA 1
ATOM 2110 C C . ALA B 1 121 ? 10.623 -4.058 -10.705 1.00 6.34 113 ALA B C 1
ATOM 2111 O O . ALA B 1 121 ? 10.133 -3.570 -9.704 1.00 6.38 113 ALA B O 1
ATOM 2113 N N . PHE B 1 122 ? 11.844 -3.736 -11.124 1.00 6.16 114 PHE B N 1
ATOM 2114 C CA . PHE B 1 122 ? 12.658 -2.806 -10.343 1.00 6.09 114 PHE B CA 1
ATOM 2115 C C . PHE B 1 122 ? 11.966 -1.442 -10.278 1.00 6.10 114 PHE B C 1
ATOM 2116 O O . PHE B 1 122 ? 11.822 -0.849 -9.216 1.00 6.04 114 PHE B O 1
ATOM 2124 N N . ALA B 1 123 ? 11.600 -0.919 -11.429 1.00 6.18 115 ALA B N 1
ATOM 2125 C CA . ALA B 1 123 ? 11.075 0.431 -11.481 1.00 6.28 115 ALA B CA 1
ATOM 2126 C C . ALA B 1 123 ? 9.806 0.536 -10.651 1.00 6.53 115 ALA B C 1
ATOM 2127 O O . ALA B 1 123 ? 9.572 1.533 -9.953 1.00 6.42 115 ALA B O 1
ATOM 2129 N N . ASN B 1 124 ? 8.944 -0.455 -10.754 1.00 6.81 116 ASN B N 1
ATOM 2130 C CA . ASN B 1 124 ? 7.729 -0.437 -9.978 1.00 7.28 116 ASN B CA 1
ATOM 2131 C C . ASN B 1 124 ? 7.998 -0.498 -8.459 1.00 7.19 116 ASN B C 1
ATOM 2132 O O . ASN B 1 124 ? 7.407 0.246 -7.688 1.00 7.38 116 ASN B O 1
ATOM 2137 N N . ALA B 1 125 ? 8.945 -1.339 -8.052 1.00 6.99 117 ALA B N 1
ATOM 2138 C CA . ALA B 1 125 ? 9.313 -1.462 -6.642 1.00 7.04 117 ALA B CA 1
ATOM 2139 C C . ALA B 1 125 ? 9.893 -0.167 -6.098 1.00 6.91 117 ALA B C 1
ATOM 2140 O O . ALA B 1 125 ? 9.780 0.093 -4.894 1.00 7.38 117 ALA B O 1
ATOM 2142 N N . TYR B 1 126 ? 10.503 0.647 -6.962 1.00 6.55 118 TYR B N 1
ATOM 2143 C CA . TYR B 1 126 ? 11.136 1.899 -6.567 1.00 6.34 118 TYR B CA 1
ATOM 2144 C C . TYR B 1 126 ? 10.307 3.139 -6.923 1.00 6.28 118 TYR B C 1
ATOM 2145 O O . TYR B 1 126 ? 10.769 4.260 -6.730 1.00 6.27 118 TYR B O 1
ATOM 2154 N N . GLY B 1 127 ? 9.089 2.960 -7.421 1.00 6.27 119 GLY B N 1
ATOM 2155 C CA . GLY B 1 127 ? 8.228 4.094 -7.750 1.00 6.30 119 GLY B CA 1
ATOM 2156 C C . GLY B 1 127 ? 8.755 4.969 -8.861 1.00 6.20 119 GLY B C 1
ATOM 2157 O O . GLY B 1 127 ? 8.487 6.168 -8.910 1.00 6.36 119 GLY B O 1
ATOM 2158 N N . VAL B 1 128 ? 9.482 4.364 -9.795 1.00 6.09 120 VAL B N 1
ATOM 2159 C CA . VAL B 1 128 ? 10.083 5.099 -10.932 1.00 6.04 120 VAL B CA 1
ATOM 2160 C C . VAL B 1 128 ? 9.670 4.470 -12.258 1.00 6.04 120 VAL B C 1
ATOM 2161 O O . VAL B 1 128 ? 10.323 4.682 -13.273 1.00 6.00 120 VAL B O 1
ATOM 2165 N N . ASP B 1 129 ? 8.574 3.723 -12.268 1.00 6.11 121 ASP B N 1
ATOM 2166 C CA . ASP B 1 129 ? 8.072 3.035 -13.480 1.00 6.20 121 ASP B CA 1
ATOM 2167 C C . ASP B 1 129 ? 7.277 4.023 -14.333 1.00 6.18 121 ASP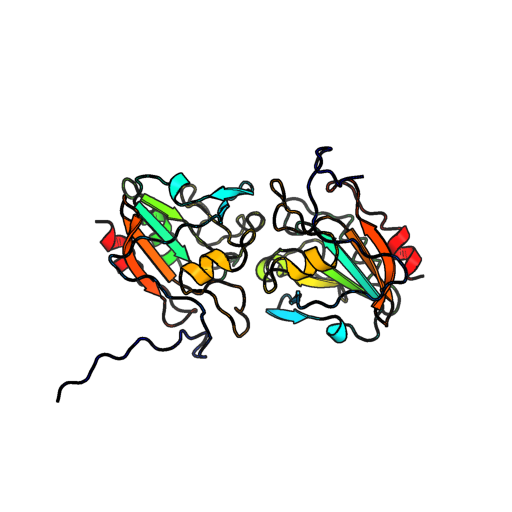 B C 1
ATOM 2168 O O . ASP B 1 129 ? 6.094 4.248 -14.078 1.00 6.28 121 ASP B O 1
ATOM 2173 N N . VAL B 1 130 ? 7.908 4.610 -15.348 1.00 6.14 122 VAL B N 1
ATOM 2174 C CA . VAL B 1 130 ? 7.196 5.531 -16.229 1.00 6.21 122 VAL B CA 1
ATOM 2175 C C . VAL B 1 130 ? 6.224 4.740 -17.098 1.00 6.28 122 VAL B C 1
ATOM 2176 O O . VAL B 1 130 ? 6.620 3.754 -17.740 1.00 6.24 122 VAL B O 1
ATOM 2180 N N . THR B 1 131 ? 4.956 5.154 -17.104 1.00 6.40 123 THR B N 1
ATOM 2181 C CA . THR B 1 131 ? 3.922 4.415 -17.828 1.00 6.48 123 THR B CA 1
ATOM 2182 C C . THR B 1 131 ? 3.258 5.231 -18.933 1.00 6.59 123 THR B C 1
ATOM 2183 O O . THR B 1 131 ? 2.341 4.730 -19.584 1.00 6.84 123 THR B O 1
ATOM 2187 N N . SER B 1 132 ? 3.695 6.471 -19.154 1.00 6.60 124 SER B N 1
ATOM 2188 C CA . SER B 1 132 ? 3.107 7.296 -20.228 1.00 6.72 124 SER B CA 1
ATOM 2189 C C . SER B 1 132 ? 4.190 7.994 -21.017 1.00 6.71 124 SER B C 1
ATOM 2190 O O . SER B 1 132 ? 5.282 8.254 -20.503 1.00 6.55 124 SER B O 1
ATOM 2193 N N . GLY B 1 133 ? 3.866 8.331 -22.261 1.00 6.85 125 GLY B N 1
ATOM 2194 C CA . GLY B 1 133 ? 4.743 9.128 -23.107 1.00 6.92 125 GLY B CA 1
ATOM 2195 C C . GLY B 1 133 ? 5.906 8.322 -23.659 1.00 6.87 125 GLY B C 1
ATOM 2196 O O . GLY B 1 133 ? 5.955 7.086 -23.514 1.00 6.76 125 GLY B O 1
ATOM 2197 N N . PRO B 1 134 ? 6.878 9.001 -24.271 1.00 6.94 126 PRO B N 1
ATOM 2198 C CA . PRO B 1 134 ? 8.026 8.326 -24.891 1.00 6.96 126 PRO B CA 1
ATOM 2199 C C . PRO B 1 134 ? 8.884 7.539 -23.906 1.00 6.92 126 PRO B C 1
ATOM 2200 O O . PRO B 1 134 ? 9.519 6.548 -24.310 1.00 6.96 126 PRO B O 1
ATOM 2204 N N . LEU B 1 135 ? 8.908 7.922 -22.630 1.00 6.96 127 LEU B N 1
ATOM 2205 C CA . LEU B 1 135 ? 9.714 7.197 -21.643 1.00 6.96 127 LEU B CA 1
ATOM 2206 C C . LEU B 1 135 ? 8.965 6.034 -21.006 1.00 6.75 127 LEU B C 1
ATOM 2207 O O . LEU B 1 135 ? 9.515 5.357 -20.134 1.00 6.59 127 LEU B O 1
ATOM 2212 N N . ASN B 1 136 ? 7.749 5.757 -21.464 1.00 6.67 128 ASN B N 1
ATOM 2213 C CA . ASN B 1 136 ? 6.983 4.596 -20.995 1.00 6.60 128 ASN B CA 1
ATOM 2214 C C . ASN B 1 136 ? 7.819 3.316 -21.165 1.00 6.48 128 ASN B C 1
ATOM 2215 O O . ASN B 1 136 ? 8.288 3.001 -22.268 1.00 6.51 128 ASN B O 1
ATOM 2220 N N . GLY B 1 137 ? 8.065 2.622 -20.054 1.00 6.40 129 GLY B N 1
ATOM 2221 C CA . GLY B 1 137 ? 8.915 1.423 -20.044 1.00 6.38 129 GLY B CA 1
ATOM 2222 C C . GLY B 1 137 ? 10.348 1.640 -19.627 1.00 6.32 129 GLY B C 1
ATOM 2223 O O . GLY B 1 137 ? 11.106 0.673 -19.501 1.00 6.36 129 GLY B O 1
ATOM 2224 N N . LEU B 1 138 ? 10.728 2.889 -19.421 1.00 6.33 130 LEU B N 1
ATOM 2225 C CA . LEU B 1 138 ? 12.009 3.250 -18.836 1.00 6.31 130 LEU B CA 1
ATOM 2226 C C . LEU B 1 138 ? 11.810 3.655 -17.380 1.00 6.44 130 LEU B C 1
ATOM 2227 O O . LEU B 1 138 ? 10.683 3.883 -16.912 1.00 6.42 130 LEU B O 1
ATOM 2232 N N . THR B 1 139 ? 12.911 3.751 -16.658 1.00 6.56 131 THR B N 1
ATOM 2233 C CA . THR B 1 139 ? 12.896 4.346 -15.327 1.00 6.87 131 THR B CA 1
ATOM 2234 C C . THR B 1 139 ? 12.840 5.852 -15.440 1.00 7.15 131 THR B C 1
ATOM 2235 O O . THR B 1 139 ? 13.308 6.435 -16.450 1.00 8.01 131 THR B O 1
ATOM 2239 N N . ALA B 1 140 ? 12.260 6.493 -14.426 1.00 7.09 132 ALA B N 1
ATOM 2240 C CA . ALA B 1 140 ? 12.401 7.928 -14.234 1.00 7.18 132 ALA B CA 1
ATOM 2241 C C . ALA B 1 140 ? 13.811 8.226 -13.741 1.00 7.16 132 ALA B C 1
ATOM 2242 O O . ALA B 1 140 ? 14.672 7.345 -13.748 1.00 7.65 132 ALA B O 1
ATOM 2244 N N . ARG B 1 141 ? 14.085 9.474 -13.405 1.00 7.07 133 ARG B N 1
ATOM 2245 C CA . ARG B 1 141 ? 15.374 9.893 -12.904 1.00 7.05 133 ARG B CA 1
ATOM 2246 C C . ARG B 1 141 ? 15.350 10.013 -11.382 1.00 6.64 133 ARG B C 1
ATOM 2247 O O . ARG B 1 141 ? 14.543 10.742 -10.815 1.00 6.63 133 ARG B O 1
ATOM 2255 N N . ALA B 1 142 ? 16.240 9.301 -10.718 1.00 6.27 134 ALA B N 1
ATOM 2256 C CA . ALA B 1 142 ? 16.275 9.293 -9.253 1.00 6.14 134 ALA B CA 1
ATOM 2257 C C . ALA B 1 142 ? 17.648 8.892 -8.767 1.00 6.04 134 ALA B C 1
ATOM 2258 O O . ALA B 1 142 ? 18.427 8.239 -9.489 1.00 5.93 134 ALA B O 1
ATOM 2260 N N . VAL B 1 143 ? 17.935 9.279 -7.528 1.00 6.01 135 VAL B N 1
ATOM 2261 C CA . VAL B 1 143 ? 19.130 8.841 -6.813 1.00 6.06 135 VAL B CA 1
ATOM 2262 C C . VAL B 1 143 ? 18.692 8.355 -5.448 1.00 6.17 135 VAL B C 1
ATOM 2263 O O . VAL B 1 143 ? 18.054 9.094 -4.688 1.00 6.24 135 VAL B O 1
ATOM 2267 N N . VAL B 1 144 ? 19.038 7.111 -5.147 1.00 6.30 136 VAL B N 1
ATOM 2268 C CA . VAL B 1 144 ? 18.688 6.491 -3.862 1.00 6.54 136 VAL B CA 1
ATOM 2269 C C . VAL B 1 144 ? 19.964 5.929 -3.254 1.00 6.70 136 VAL B C 1
ATOM 2270 O O . VAL B 1 144 ? 20.652 5.123 -3.888 1.00 6.95 136 VAL B O 1
ATOM 2274 N N . VAL B 1 145 ? 20.311 6.380 -2.053 1.00 6.85 137 VAL B N 1
ATOM 2275 C CA . VAL B 1 145 ? 21.509 5.913 -1.362 1.00 7.01 137 VAL B CA 1
ATOM 2276 C C . VAL B 1 145 ? 21.135 4.966 -0.238 1.00 7.26 137 VAL B C 1
ATOM 2277 O O . VAL B 1 145 ? 20.254 5.276 0.575 1.00 7.19 137 VAL B O 1
ATOM 2281 N N . LEU B 1 146 ? 21.819 3.817 -0.216 1.00 7.60 138 LEU B N 1
ATOM 2282 C CA . LEU B 1 146 ? 21.612 2.765 0.772 1.00 8.09 138 LEU B CA 1
ATOM 2283 C C . LEU B 1 146 ? 22.842 2.584 1.632 1.00 8.46 138 LEU B C 1
ATOM 2284 O O . LEU B 1 146 ? 23.970 2.689 1.142 1.00 8.28 138 LEU B O 1
ATOM 2289 N N . ASP B 1 147 ? 22.640 2.305 2.917 1.00 9.18 139 ASP B N 1
ATOM 2290 C CA . ASP B 1 147 ? 23.773 1.926 3.765 1.00 9.84 139 ASP B CA 1
ATOM 2291 C C . ASP B 1 147 ? 24.110 0.440 3.582 1.00 10.34 139 ASP B C 1
ATOM 2292 O O . ASP B 1 147 ? 23.528 -0.253 2.739 1.00 9.83 139 ASP B O 1
ATOM 2297 N N . ALA B 1 148 ? 25.080 -0.050 4.352 1.00 11.36 140 ALA B N 1
ATOM 2298 C CA . ALA B 1 148 ? 25.539 -1.423 4.168 1.00 12.57 140 ALA B CA 1
ATOM 2299 C C . ALA B 1 148 ? 24.429 -2.445 4.353 1.00 14.14 140 ALA B C 1
ATOM 2300 O O . ALA B 1 148 ? 24.424 -3.487 3.683 1.00 15.85 140 ALA B O 1
ATOM 2302 N N . GLN B 1 149 ? 23.452 -2.122 5.191 1.00 14.10 141 GLN B N 1
ATOM 2303 C CA . GLN B 1 149 ? 22.321 -3.029 5.391 1.00 14.48 141 GLN B CA 1
ATOM 2304 C C . GLN B 1 149 ? 21.071 -2.662 4.630 1.00 12.98 141 GLN B C 1
ATOM 2305 O O . GLN B 1 149 ? 19.967 -3.112 4.957 1.00 12.70 141 GLN B O 1
ATOM 2311 N N . ASP B 1 150 ? 21.255 -1.852 3.599 1.00 11.52 142 ASP B N 1
ATOM 2312 C CA . ASP B 1 150 ? 20.213 -1.533 2.645 1.00 10.90 142 ASP B CA 1
ATOM 2313 C C . ASP B 1 150 ? 19.062 -0.713 3.218 1.00 10.34 142 ASP B C 1
ATOM 2314 O O . ASP B 1 150 ? 17.971 -0.725 2.674 1.00 10.33 142 ASP B O 1
ATOM 2319 N N . LYS B 1 151 ? 19.346 0.055 4.274 1.00 10.05 143 LYS B N 1
ATOM 2320 C CA . LYS B 1 151 ? 18.464 1.116 4.717 1.00 10.08 143 LYS B CA 1
ATOM 2321 C C . LYS B 1 151 ? 18.645 2.339 3.809 1.00 9.07 143 LYS B C 1
ATOM 2322 O O . LYS B 1 151 ? 19.763 2.719 3.490 1.00 8.56 143 LYS B O 1
ATOM 2328 N N . VAL B 1 152 ? 17.540 2.926 3.371 1.00 8.45 144 VAL B N 1
ATOM 2329 C CA . VAL B 1 152 ? 17.589 4.143 2.567 1.00 8.12 144 VAL B CA 1
ATOM 2330 C C . VAL B 1 152 ? 18.043 5.310 3.444 1.00 8.18 144 VAL B C 1
ATOM 2331 O O . VAL B 1 152 ? 17.366 5.656 4.426 1.00 8.31 144 VAL B O 1
ATOM 2335 N N . ILE B 1 153 ? 19.175 5.917 3.088 1.00 8.12 145 ILE B N 1
ATOM 2336 C CA . ILE B 1 153 ? 19.674 7.086 3.806 1.00 8.36 145 ILE B CA 1
ATOM 2337 C C . ILE B 1 153 ? 19.497 8.388 3.039 1.00 8.39 145 ILE B C 1
ATOM 2338 O O . ILE B 1 153 ? 19.602 9.457 3.639 1.00 8.88 145 ILE B O 1
ATOM 2343 N N . HIS B 1 154 ? 19.190 8.316 1.749 1.00 8.16 146 HIS B N 1
ATOM 2344 C CA . HIS B 1 154 ? 18.917 9.494 0.936 1.00 8.20 146 HIS B CA 1
ATOM 2345 C C . HIS B 1 154 ? 18.080 9.014 -0.235 1.00 7.74 146 HIS B C 1
ATOM 2346 O O . HIS B 1 154 ? 18.348 7.951 -0.786 1.00 7.43 146 HIS B O 1
ATOM 2353 N N . ALA B 1 155 ? 17.087 9.794 -0.635 1.00 7.52 147 ALA B N 1
ATOM 2354 C CA . ALA B 1 155 ? 16.278 9.424 -1.793 1.00 7.42 147 ALA B CA 1
ATOM 2355 C C . ALA B 1 155 ? 15.722 10.666 -2.446 1.00 7.42 147 ALA B C 1
ATOM 2356 O O . ALA B 1 155 ? 15.111 11.507 -1.787 1.00 8.02 147 ALA B O 1
ATOM 2358 N N . GLU B 1 156 ? 15.994 10.823 -3.734 1.00 7.18 148 GLU B N 1
ATOM 2359 C CA . GLU B 1 156 ? 15.487 11.942 -4.503 1.00 7.17 148 GLU B CA 1
ATOM 2360 C C . GLU B 1 156 ? 14.858 11.449 -5.793 1.00 6.91 148 GLU B C 1
ATOM 2361 O O . GLU B 1 156 ? 15.514 10.794 -6.598 1.00 6.63 148 GLU B O 1
ATOM 2367 N N . LEU B 1 157 ? 13.590 11.784 -6.007 1.00 6.86 149 LEU B N 1
ATOM 2368 C CA . LEU B 1 157 ? 12.904 11.573 -7.275 1.00 6.87 149 LEU B CA 1
ATOM 2369 C C . LEU B 1 157 ? 12.934 12.930 -7.968 1.00 6.86 149 LEU B C 1
ATOM 2370 O O . LEU B 1 157 ? 12.309 13.901 -7.499 1.00 7.12 149 LEU B O 1
ATOM 2375 N N . VAL B 1 158 ? 13.704 13.045 -9.046 1.00 6.75 150 VAL B N 1
ATOM 2376 C CA . VAL B 1 158 ? 13.948 14.346 -9.653 1.00 6.85 150 VAL B CA 1
ATOM 2377 C C . VAL B 1 158 ? 12.650 14.822 -10.314 1.00 7.01 150 VAL B C 1
ATOM 2378 O O . VAL B 1 158 ? 12.012 14.105 -11.085 1.00 7.01 150 VAL B O 1
ATOM 2382 N N . GLY B 1 159 ? 12.231 16.038 -10.000 1.00 7.27 151 GLY B N 1
ATOM 2383 C CA . GLY B 1 159 ? 10.912 16.504 -10.425 1.00 7.60 151 GLY B CA 1
ATOM 2384 C C . GLY B 1 159 ? 10.770 16.674 -11.921 1.00 7.85 151 GLY B C 1
ATOM 2385 O O . GLY B 1 159 ? 9.719 16.427 -12.460 1.00 8.08 151 GLY B O 1
ATOM 2386 N N . GLU B 1 160 ? 11.838 17.088 -12.591 1.00 8.04 152 GLU B N 1
ATOM 2387 C CA . GLU B 1 160 ? 11.887 17.228 -14.039 1.00 8.47 152 GLU B CA 1
ATOM 2388 C C . GLU B 1 160 ? 12.977 16.290 -14.553 1.00 8.86 152 GLU B C 1
ATOM 2389 O O . GLU B 1 160 ? 14.134 16.381 -14.137 1.00 8.75 152 GLU B O 1
ATOM 2395 N N . ILE B 1 161 ? 12.611 15.396 -15.462 1.00 8.92 153 ILE B N 1
ATOM 2396 C CA . ILE B 1 161 ? 13.521 14.359 -15.961 1.00 10.23 153 ILE B CA 1
ATOM 2397 C C . ILE B 1 161 ? 14.807 14.955 -16.509 1.00 11.57 153 ILE B C 1
ATOM 2398 O O . ILE B 1 161 ? 15.890 14.375 -16.336 1.00 12.70 153 ILE B O 1
ATOM 2403 N N . LYS B 1 162 ? 14.701 16.102 -17.172 1.00 12.58 154 LYS B N 1
ATOM 2404 C CA . LYS B 1 162 ? 15.867 16.738 -17.803 1.00 14.00 154 LYS B CA 1
ATOM 2405 C C . LYS B 1 162 ? 16.828 17.384 -16.811 1.00 13.47 154 LYS B C 1
ATOM 2406 O O . LYS B 1 162 ? 17.945 17.723 -17.189 1.00 14.86 154 LYS B O 1
ATOM 2412 N N . ASP B 1 163 ? 16.402 17.567 -15.564 1.00 11.96 155 ASP B N 1
ATOM 2413 C CA . ASP B 1 163 ? 17.223 18.249 -14.568 1.00 11.74 155 ASP B CA 1
ATOM 2414 C C . ASP B 1 163 ? 18.242 17.318 -13.896 1.00 11.15 155 ASP B C 1
ATOM 2415 O O . ASP B 1 163 ? 18.042 16.107 -13.802 1.00 11.23 155 ASP B O 1
ATOM 2420 N N . GLU B 1 164 ? 19.320 17.900 -13.397 1.00 11.10 156 GLU B N 1
ATOM 2421 C CA . GLU B 1 164 ? 20.308 17.150 -12.633 1.00 10.75 156 GLU B CA 1
ATOM 2422 C C . GLU B 1 164 ? 19.777 16.851 -11.238 1.00 9.47 156 GLU B C 1
ATOM 2423 O O . GLU B 1 164 ? 19.140 17.707 -10.622 1.00 9.35 156 GLU B O 1
ATOM 2425 N N . PRO B 1 165 ? 20.044 15.646 -10.721 1.00 8.73 157 PRO B N 1
ATOM 2426 C CA . PRO B 1 165 ? 19.794 15.390 -9.313 1.00 8.05 157 PRO B CA 1
ATOM 2427 C C . PRO B 1 165 ? 20.625 16.290 -8.405 1.00 7.78 157 PRO B C 1
ATOM 2428 O O . PRO B 1 165 ? 21.619 16.903 -8.825 1.00 7.90 157 PRO B O 1
ATOM 2432 N N . ASN B 1 166 ? 20.216 16.324 -7.146 1.00 7.34 158 ASN B N 1
ATOM 2433 C CA . ASN B 1 166 ? 21.012 16.937 -6.103 1.00 7.41 158 ASN B CA 1
ATOM 2434 C C . ASN B 1 166 ? 22.131 15.978 -5.711 1.00 7.36 158 ASN B C 1
ATOM 2435 O O . ASN B 1 166 ? 22.048 15.249 -4.727 1.00 7.16 158 ASN B O 1
ATOM 2440 N N . TYR B 1 167 ? 23.172 15.980 -6.525 1.00 7.63 159 TYR B N 1
ATOM 2441 C CA A TYR B 1 167 ? 24.287 15.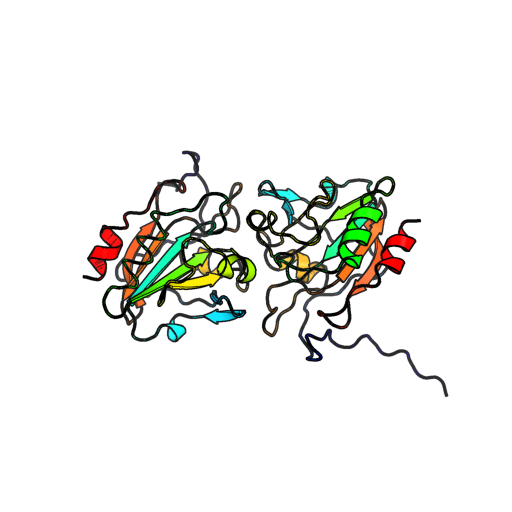095 -6.323 0.50 7.75 159 TYR B CA 1
ATOM 2442 C CA B TYR B 1 167 ? 24.324 15.115 -6.317 0.50 7.96 159 TYR B CA 1
ATOM 2443 C C . TYR B 1 167 ? 25.027 15.468 -5.025 1.00 7.92 159 TYR B C 1
ATOM 2444 O O . TYR B 1 167 ? 25.542 14.596 -4.339 1.00 7.67 159 TYR B O 1
ATOM 2461 N N . ASP B 1 168 ? 25.053 16.754 -4.688 1.00 8.40 160 ASP B N 1
ATOM 2462 C CA . ASP B 1 168 ? 25.699 17.177 -3.454 1.00 8.92 160 ASP B CA 1
ATOM 2463 C C . ASP B 1 168 ? 25.069 16.498 -2.232 1.00 8.20 160 ASP B C 1
ATOM 2464 O O . ASP B 1 168 ? 25.769 16.056 -1.334 1.00 8.12 160 ASP B O 1
ATOM 2469 N N . ALA B 1 169 ? 23.740 16.408 -2.213 1.00 7.69 161 ALA B N 1
ATOM 2470 C CA . ALA B 1 169 ? 23.040 15.778 -1.104 1.00 7.52 161 ALA B CA 1
ATOM 2471 C C . ALA B 1 169 ? 23.355 14.282 -1.027 1.00 7.34 161 ALA B C 1
ATOM 2472 O O . ALA B 1 169 ? 23.568 13.730 0.049 1.00 7.40 161 ALA B O 1
ATOM 2474 N N . ALA B 1 170 ? 23.398 13.620 -2.174 1.00 7.16 162 ALA B N 1
ATOM 2475 C CA . ALA B 1 170 ? 23.703 12.197 -2.191 1.00 7.45 162 ALA B CA 1
ATOM 2476 C C . ALA B 1 170 ? 25.127 11.919 -1.713 1.00 7.70 162 ALA B C 1
ATOM 2477 O O . ALA B 1 170 ? 25.354 11.007 -0.908 1.00 7.96 162 ALA B O 1
ATOM 2479 N N . LEU B 1 171 ? 26.094 12.711 -2.182 1.00 7.86 163 LEU B N 1
ATOM 2480 C CA . LEU B 1 171 ? 27.465 12.558 -1.732 1.00 8.26 163 LEU B CA 1
ATOM 2481 C C . LEU B 1 171 ? 27.592 12.825 -0.237 1.00 8.18 163 LEU B C 1
ATOM 2482 O O . LEU B 1 171 ? 28.276 12.090 0.484 1.00 8.51 163 LEU B O 1
ATOM 2487 N N . ALA B 1 172 ? 26.931 13.876 0.254 1.00 8.10 164 ALA B N 1
ATOM 2488 C CA . ALA B 1 172 ? 27.044 14.241 1.665 1.00 8.43 164 ALA B CA 1
ATOM 2489 C C . ALA B 1 172 ? 26.434 13.200 2.591 1.00 8.89 164 ALA B C 1
ATOM 2490 O O . ALA B 1 172 ? 26.886 13.060 3.725 1.00 9.01 164 ALA B O 1
ATOM 2492 N N . ALA B 1 173 ? 25.451 12.444 2.106 1.00 9.25 165 ALA B N 1
ATOM 2493 C CA . ALA B 1 173 ? 24.839 11.366 2.892 1.00 10.33 165 ALA B CA 1
ATOM 2494 C C . ALA B 1 173 ? 25.816 10.234 3.210 1.00 11.31 165 ALA B C 1
ATOM 2495 O O . ALA B 1 173 ? 25.577 9.463 4.134 1.00 12.55 165 ALA B O 1
ATOM 2497 N N . LEU B 1 174 ? 26.884 10.124 2.420 1.00 11.86 166 LEU B N 1
ATOM 2498 C CA . LEU B 1 174 ? 27.907 9.087 2.570 1.00 13.45 166 LEU B CA 1
ATOM 2499 C C . LEU B 1 174 ? 29.123 9.538 3.377 1.00 15.16 166 LEU B C 1
ATOM 2500 O O . LEU B 1 174 ? 30.026 8.730 3.616 1.00 16.34 166 LEU B O 1
ATOM 2505 N N . LYS B 1 175 ? 29.155 10.812 3.784 1.00 16.74 167 LYS B N 1
ATOM 2506 C CA . LYS B 1 175 ? 30.296 11.404 4.495 1.00 19.28 167 LYS B CA 1
ATOM 2507 C C . LYS B 1 175 ? 30.161 11.155 5.983 1.00 21.75 167 LYS B C 1
ATOM 2508 O O . LYS B 1 175 ? 29.138 10.641 6.441 1.00 24.65 167 LYS B O 1
#

Nearest PDB structures (foldseek):
  4je1-assembly1_B  TM=9.859E-01  e=4.746E-35  Burkholderia cenocepacia J2315
  1q98-assembly1_B  TM=9.731E-01  e=1.272E-26  Haemophilus influenzae
  2xpe-assembly1_A  TM=9.776E-01  e=6.974E-26  Yersinia pseudotuberculosis YPIII
  6udg-assembly1_B  TM=9.653E-01  e=1.223E-23  Elizabethkingia anophelis NUHP1
  3keb-assembly2_C  TM=8.776E-01  e=3.849E-16  Chromobacterium violaceum

InterPro domains:
  IPR002065 Thiol peroxidase Tpx [MF_00269] (3-167)
  IPR002065 Thiol peroxidase Tpx [NF001808] (1-167)
  IPR002065 Thiol peroxidase Tpx [cd03014] (19-165)
  IPR013740 Redoxin [PF08534] (20-163)
  IPR013766 Thioredoxin domain [PS51352] (11-167)
  IPR018219 Thiol peroxidase conserved site [PS01265] (83-94)
  IPR036249 Thioredoxin-like superfamily [SSF52833] (1-164)
  IPR050455 Thiol Peroxidase Tpx Subfamily [PTHR43110] (1-167)

Radius of gyration: 21.4 Å; Cα contacts (8 Å, |Δi|>4): 831; chains: 2; bounding box: 39×70×62 Å

Solvent-accessible surface area: 14457 Å² total; per-residue (Å²): 136,158,144,169,150,98,95,113,81,120,2,32,26,42,53,94,95,8,59,47,30,44,117,46,23,68,99,44,44,121,14,40,84,18,42,0,1,4,161,109,28,51,86,31,33,14,80,60,14,81,37,87,50,1,0,0,1,0,19,16,22,6,14,50,132,109,36,35,88,45,12,69,140,7,0,100,33,0,22,86,46,124,63,15,10,0,0,1,0,3,5,3,3,13,53,2,25,103,80,6,21,15,15,124,79,27,96,113,13,39,20,2,4,8,29,20,53,30,75,58,4,6,66,49,1,3,0,5,0,57,32,45,65,16,31,14,2,3,0,19,0,0,0,0,0,33,33,140,26,87,0,50,26,29,44,27,6,36,28,20,150,81,97,10,81,16,119,37,0,37,60,37,5,174,157,119,7,27,35,44,52,97,91,11,59,46,31,44,116,46,24,67,99,47,39,130,4,40,87,19,40,0,1,4,123,111,26,50,87,28,34,11,80,55,8,73,48,74,47,0,0,0,0,0,16,13,10,12,16,66,141,110,51,48,93,74,10,73,62,7,0,88,40,0,12,88,65,121,83,7,2,0,0,0,0,2,6,3,2,2,57,3,4,66,56,5,51,2,7,72,81,30,82,73,15,46,11,2,5,7,28,17,53,30,79,57,3,6,65,49,1,3,0,5,0,57,33,44,64,17,32,14,2,2,0,14,0,0,0,0,0,37,41,152,18,102,1,49,27,28,42,55,5,47,30,19,151,79,73,11,78,24,113,35,0,44,69,38,8,134

Secondary structure (DSSP, 8-state):
---PPPPPPPPEETTEE--EES-PPPTTSBPP---EE-TTS-EE-GGGGTTSEEEEEE-S--B-S---HHHHHHHHHHHHSTTEEEEEEES--GGGGGGBTTTTT-TTPEEEE-TTTTTHHHHHTT-EE-SSTTTTSB--EEEEE-TTSBEEEEEE-SBTTSPP-HHHHHHTT-/---EETTEE--EES-PPPTTSBPPP--EE-TTS-EE-GGGGTTSEEEEEE-S-S--SS--HHHHHHHHHHHTSTTEEEEEEES--HHHHTT-TTTTT-TTEEEEESTTTTTHHHHHTT-EE-SSTTTTSB--EEEEE-TT-BEEEEEE-SBTTSPP-HHHHHHTT-